Protein AF-A0A945GLL1-F1 (afdb_monomer)

Nearest PDB structures (foldseek):
  1xmx-assembly1_A  TM=2.282E-01  e=1.141E-02  Vibrio cholerae
  1yfi-assembly2_B  TM=2.530E-01  e=1.239E+00  Moraxella sp.
  1ci7-assembly1_B  TM=1.822E-01  e=6.637E+00  Pneumocystis carinii

Secondary structure (DSSP, 8-state):
-PPP----TT-TT-S-TT-------------TTSPPPHHHHHHHHHHHHHTTTS-TTS---HHHHHHHHHHHHHHS-TTTS-EETTEEHHHHHHHHHHHHHHHHH-GGG-EEEE-STTS-S-HHHHHHHHHHHHT-S-SB--TTS-GGG-SSTT--EEEEE--TT--S--EEEEEEEE-SSTHHHHTTT--HHHHHHHHBSS--SSPPEEEEEESSPPPTTTHHHHHHHHSEEE-HHHHHHTGGGS-HHHHHHHHHHHHHHHHHHHHHHHHHHT-

Solvent-accessible surface area (backbone atoms only — not comparable to full-atom values): 15735 Å² total; per-residue (Å²): 137,82,82,78,87,71,82,52,95,87,43,88,81,66,53,62,97,78,71,87,69,78,90,73,81,87,84,77,95,78,70,100,82,63,80,81,50,72,72,54,40,55,49,50,50,51,56,53,57,71,60,59,84,58,73,88,84,56,83,72,52,51,36,58,51,48,44,55,36,25,54,48,40,26,68,41,59,56,90,77,62,26,65,23,80,90,38,50,54,61,48,49,48,40,61,48,46,36,50,36,52,23,46,73,76,35,57,97,55,36,51,64,42,66,54,23,87,76,41,83,74,54,48,58,54,46,41,31,50,50,18,60,74,71,65,42,20,80,26,54,39,61,83,80,78,49,55,93,79,40,74,50,74,54,39,22,24,33,34,34,40,68,49,95,86,65,60,78,59,42,59,38,37,40,21,34,66,35,61,24,74,69,45,77,83,47,39,62,61,50,43,48,66,62,50,36,74,44,36,27,64,35,70,46,82,39,75,45,44,46,26,28,40,33,28,37,68,72,57,79,94,48,40,69,63,51,33,70,48,22,40,54,64,31,30,30,63,56,43,32,74,38,29,78,79,55,55,66,74,57,51,51,51,46,43,49,28,36,56,40,44,49,54,49,51,53,57,55,41,57,64,53,79,79,111

pLDDT: mean 81.81, std 20.86, range [28.98, 98.25]

Sequence (275 aa):
MVRSTAWDPSDPEDLPKNALFPDIPDIYAHKASKPLHETELNYLEKQLRAHEEIPADLCEDPKSIVYRYLLLSTRLNMGVNRSHGGIDGTETFERLSPHILTSYLGIDATESLVFGTAQRGTFGDKVNDLCRCIGEGGGYVDRNGRGASTNDGGLDTAAWKPFADRQPGKLILFAQCKTGTSWRTDATRLRPETFVDRWFIDPPLLRPIRAYCVAEAVPQNEWNLRVQDAGLLFDRCRIVSLSSSVPESLLEEIHLWTEAARKFVFSEAEKKDWL

Structure (mmCIF, N/CA/C/O backbone):
data_AF-A0A945GLL1-F1
#
_entry.id   AF-A0A945GLL1-F1
#
loop_
_atom_site.group_PDB
_atom_site.id
_atom_site.type_symbol
_atom_site.label_atom_id
_atom_site.label_alt_id
_atom_site.label_comp_id
_atom_site.label_asym_id
_atom_site.label_entity_id
_atom_site.label_seq_id
_atom_site.pdbx_PDB_ins_code
_atom_site.Cartn_x
_atom_site.Cartn_y
_atom_site.Cartn_z
_atom_site.occupancy
_atom_site.B_iso_or_equiv
_atom_site.auth_seq_id
_atom_site.auth_comp_id
_atom_site.auth_asym_id
_atom_site.auth_atom_id
_atom_site.pdbx_PDB_model_num
ATOM 1 N N . MET A 1 1 ? -25.916 -17.354 -26.909 1.00 35.22 1 MET A N 1
ATOM 2 C CA . MET A 1 1 ? -26.140 -15.970 -26.443 1.00 35.22 1 MET A CA 1
ATOM 3 C C . MET A 1 1 ? -26.036 -16.011 -24.924 1.00 35.22 1 MET A C 1
ATOM 5 O O . MET A 1 1 ? -26.986 -16.403 -24.263 1.00 35.22 1 MET A O 1
ATOM 9 N N . VAL A 1 2 ? -24.827 -15.816 -24.394 1.00 28.98 2 VAL A N 1
ATOM 10 C CA . VAL A 1 2 ? -24.534 -15.941 -22.957 1.00 28.98 2 VAL A CA 1
ATOM 11 C C . VAL A 1 2 ? -24.926 -14.619 -22.304 1.00 28.98 2 VAL A C 1
ATOM 13 O O . VAL A 1 2 ? -24.423 -13.575 -22.714 1.00 28.98 2 VAL A O 1
ATOM 16 N N . ARG A 1 3 ? -25.867 -14.643 -21.354 1.00 29.80 3 ARG A N 1
ATOM 17 C CA . ARG A 1 3 ? -26.186 -13.461 -20.546 1.00 29.80 3 ARG A CA 1
ATOM 18 C C . ARG A 1 3 ? -24.998 -13.194 -19.623 1.00 29.80 3 ARG A C 1
ATOM 20 O O . ARG A 1 3 ? -24.609 -14.066 -18.853 1.00 29.80 3 ARG A O 1
ATOM 27 N N . SER A 1 4 ? -24.412 -12.014 -19.778 1.00 35.03 4 SER A N 1
ATOM 28 C CA . SER A 1 4 ? -23.400 -11.454 -18.888 1.00 35.03 4 SER A CA 1
ATOM 29 C C . SER A 1 4 ? -23.962 -11.363 -17.467 1.00 35.03 4 SER A C 1
ATOM 31 O O . SER A 1 4 ? -25.054 -10.836 -17.287 1.00 35.03 4 SER A O 1
ATOM 33 N N . THR A 1 5 ? -23.226 -11.870 -16.479 1.00 42.19 5 THR A N 1
ATOM 34 C CA . THR A 1 5 ? -23.474 -11.675 -15.038 1.00 42.19 5 THR A CA 1
ATOM 35 C C . THR A 1 5 ? -22.728 -10.445 -14.505 1.00 42.19 5 THR A C 1
ATOM 37 O O . THR A 1 5 ? -22.340 -10.410 -13.340 1.00 42.19 5 THR A O 1
ATOM 40 N N . ALA A 1 6 ? -22.418 -9.477 -15.371 1.00 47.47 6 ALA A N 1
ATOM 41 C CA . ALA A 1 6 ? -21.780 -8.239 -14.950 1.00 47.47 6 ALA A CA 1
ATOM 42 C C . ALA A 1 6 ? -22.808 -7.349 -14.244 1.00 47.47 6 ALA A C 1
ATOM 44 O O . ALA A 1 6 ? -23.847 -7.047 -14.823 1.00 47.47 6 ALA A O 1
ATOM 45 N N . TRP A 1 7 ? -22.467 -6.958 -13.018 1.00 49.03 7 TRP A N 1
ATOM 46 C CA . TRP A 1 7 ? -23.156 -5.972 -12.188 1.00 49.03 7 TRP A CA 1
ATOM 47 C C . TRP A 1 7 ? -23.482 -4.697 -12.981 1.00 49.03 7 TRP A C 1
ATOM 49 O O . TRP A 1 7 ? -22.576 -4.115 -13.591 1.00 49.03 7 TRP A O 1
ATOM 59 N N . ASP A 1 8 ? -24.753 -4.285 -12.977 1.00 51.53 8 ASP A N 1
ATOM 60 C CA . ASP A 1 8 ? -25.224 -3.053 -13.618 1.00 51.53 8 ASP A CA 1
ATOM 61 C C . ASP A 1 8 ? -25.284 -1.903 -12.592 1.00 51.53 8 ASP A C 1
ATOM 63 O O . ASP A 1 8 ? -26.199 -1.844 -11.771 1.00 51.53 8 ASP A O 1
ATOM 67 N N . PRO A 1 9 ? -24.344 -0.938 -12.628 1.00 43.09 9 PRO A N 1
ATOM 68 C CA . PRO A 1 9 ? -24.321 0.183 -11.688 1.00 43.09 9 PRO A CA 1
ATOM 69 C C . PRO A 1 9 ? -25.496 1.165 -11.848 1.00 43.09 9 PRO A C 1
ATOM 71 O O . PRO A 1 9 ? -25.586 2.119 -11.074 1.00 43.09 9 PRO A O 1
ATOM 74 N N . SER A 1 10 ? -26.355 0.988 -12.857 1.00 45.47 10 SER A N 1
ATOM 75 C CA . SER A 1 10 ? -27.540 1.819 -13.087 1.00 45.47 10 SER A CA 1
ATOM 76 C C . SER A 1 10 ? -28.845 1.214 -12.555 1.00 45.47 10 SER A C 1
ATOM 78 O O . SER A 1 10 ? -29.851 1.925 -12.513 1.00 45.47 10 SER A O 1
ATOM 80 N N . ASP A 1 11 ? -28.822 -0.043 -12.092 1.00 50.53 11 ASP A N 1
ATOM 81 C CA . ASP A 1 11 ? -29.972 -0.730 -11.501 1.00 50.53 11 ASP A CA 1
ATOM 82 C C . ASP A 1 11 ? -29.854 -0.789 -9.959 1.00 50.53 11 ASP A C 1
ATOM 84 O O . ASP A 1 11 ? -29.044 -1.549 -9.420 1.00 50.53 11 ASP A O 1
ATOM 88 N N . PRO A 1 12 ? -30.645 0.000 -9.206 1.00 43.59 12 PRO A N 1
ATOM 89 C CA . PRO A 1 12 ? -30.611 -0.007 -7.744 1.00 43.59 12 PRO A CA 1
ATOM 90 C C . PRO A 1 12 ? -31.105 -1.324 -7.114 1.00 43.59 12 PRO A C 1
ATOM 92 O O . PRO A 1 12 ? -30.880 -1.527 -5.921 1.00 43.59 12 PRO A O 1
ATOM 95 N N . GLU A 1 13 ? -31.745 -2.228 -7.869 1.00 43.38 13 GLU A N 1
ATOM 96 C CA . GLU A 1 13 ? -32.131 -3.563 -7.383 1.00 43.38 13 GLU A CA 1
ATOM 97 C C . GLU A 1 13 ? -31.045 -4.637 -7.597 1.00 43.38 13 GLU A C 1
ATOM 99 O O . GLU A 1 13 ? -31.125 -5.704 -6.982 1.00 43.38 13 GLU A O 1
ATOM 104 N N . ASP A 1 14 ? -29.999 -4.347 -8.385 1.00 44.00 14 ASP A N 1
ATOM 105 C CA . ASP A 1 14 ? -28.835 -5.228 -8.616 1.00 44.00 14 ASP A CA 1
ATOM 106 C C . ASP A 1 14 ? -27.731 -5.048 -7.547 1.00 44.00 14 ASP A C 1
ATOM 108 O O . ASP A 1 14 ? -26.621 -5.585 -7.633 1.00 44.00 14 ASP A O 1
ATOM 112 N N . LEU A 1 15 ? -28.037 -4.304 -6.475 1.00 43.38 15 LEU A N 1
ATOM 113 C CA . LEU A 1 15 ? -27.247 -4.315 -5.249 1.00 43.38 15 LEU A CA 1
ATOM 114 C C . LEU A 1 15 ? -27.295 -5.728 -4.643 1.00 43.38 15 LEU A C 1
ATOM 116 O O . LEU A 1 15 ? -28.386 -6.257 -4.402 1.00 43.38 15 LEU A O 1
ATOM 120 N N . PRO A 1 16 ? -26.143 -6.357 -4.331 1.00 38.91 16 PRO A N 1
ATOM 121 C CA . PRO A 1 16 ? -26.160 -7.607 -3.592 1.00 38.91 16 PRO A CA 1
ATOM 122 C C . PRO A 1 16 ? -26.969 -7.379 -2.317 1.00 38.91 16 PRO A C 1
ATOM 124 O O . PRO A 1 16 ? -26.668 -6.465 -1.557 1.00 38.91 16 PRO A O 1
ATOM 127 N N . LYS A 1 17 ? -27.983 -8.212 -2.061 1.00 37.41 17 LYS A N 1
ATOM 128 C CA . LYS A 1 17 ? -28.895 -8.091 -0.901 1.00 37.41 17 LYS A CA 1
ATOM 129 C C . LYS A 1 17 ? -28.188 -8.155 0.470 1.00 37.41 17 LYS A C 1
ATOM 131 O O . LYS A 1 17 ? -28.833 -7.987 1.498 1.00 37.41 17 LYS A O 1
ATOM 136 N N . ASN A 1 18 ? -26.864 -8.338 0.468 1.00 36.22 18 ASN A N 1
ATOM 137 C CA . ASN A 1 18 ? -25.960 -8.298 1.617 1.00 36.22 18 ASN A CA 1
ATOM 138 C C . ASN A 1 18 ? -25.149 -6.983 1.714 1.00 36.22 18 ASN A C 1
ATOM 140 O O . ASN A 1 18 ? -24.287 -6.863 2.581 1.00 36.22 18 ASN A O 1
ATOM 144 N N . ALA A 1 19 ? -25.381 -6.001 0.837 1.00 32.34 19 ALA A N 1
ATOM 145 C CA . ALA A 1 19 ? -24.787 -4.669 0.904 1.00 32.34 19 ALA A CA 1
ATOM 146 C C . ALA A 1 19 ? -25.486 -3.851 2.003 1.00 32.34 19 ALA A C 1
ATOM 148 O O . ALA A 1 19 ? -26.312 -2.978 1.752 1.00 32.34 19 ALA A O 1
ATOM 149 N N . LEU A 1 20 ? -25.165 -4.179 3.253 1.00 35.78 20 LEU A N 1
ATOM 150 C CA . LEU A 1 20 ? -25.501 -3.400 4.441 1.00 35.78 20 LEU A CA 1
ATOM 151 C C . LEU A 1 20 ? -24.710 -2.086 4.441 1.00 35.78 20 LEU A C 1
ATOM 153 O O . LEU A 1 20 ? -23.719 -1.974 5.152 1.00 35.78 20 LEU A O 1
ATOM 157 N N . PHE A 1 21 ? -25.129 -1.081 3.673 1.00 38.31 21 PHE A N 1
ATOM 158 C CA . PHE A 1 21 ? -24.600 0.277 3.840 1.00 38.31 21 PHE A CA 1
ATOM 159 C C . PHE A 1 21 ? -25.710 1.320 3.669 1.00 38.31 21 PHE A C 1
ATOM 161 O O . PHE A 1 21 ? -25.861 1.877 2.584 1.00 38.31 21 PHE A O 1
ATOM 168 N N . PRO A 1 22 ? -26.509 1.602 4.717 1.00 33.28 22 PRO A N 1
ATOM 169 C CA . PRO A 1 22 ? -27.274 2.839 4.747 1.00 33.28 22 PRO A CA 1
ATOM 170 C C . PRO A 1 22 ? -26.307 4.020 4.895 1.00 33.28 22 PRO A C 1
ATOM 172 O O . PRO A 1 22 ? -25.297 3.908 5.588 1.00 33.28 22 PRO A O 1
ATOM 175 N N . ASP A 1 23 ? -26.634 5.134 4.243 1.00 36.25 23 ASP A N 1
ATOM 176 C CA . ASP A 1 23 ? -25.927 6.415 4.272 1.00 36.25 23 ASP A CA 1
ATOM 177 C C . ASP A 1 23 ? -25.346 6.749 5.658 1.00 36.25 23 ASP A C 1
ATOM 179 O O . ASP A 1 23 ? -26.069 7.122 6.584 1.00 36.25 23 ASP A O 1
ATOM 183 N N . ILE A 1 24 ? -24.024 6.615 5.811 1.00 35.12 24 ILE A N 1
ATOM 184 C CA . ILE A 1 24 ? -23.304 7.023 7.021 1.00 35.12 24 ILE A CA 1
ATOM 185 C C . ILE A 1 24 ? -22.796 8.452 6.796 1.00 35.12 24 ILE A C 1
ATOM 187 O O . ILE A 1 24 ? -21.920 8.646 5.949 1.00 35.12 24 ILE A O 1
ATOM 191 N N . PRO A 1 25 ? -23.291 9.460 7.541 1.00 31.34 25 PRO A N 1
ATOM 192 C CA . PRO A 1 25 ? -22.742 10.806 7.486 1.00 31.34 25 PRO A CA 1
ATOM 193 C C . PRO A 1 25 ? -21.265 10.781 7.878 1.00 31.34 25 PRO A C 1
ATOM 195 O O . PRO A 1 25 ? -20.891 10.206 8.903 1.00 31.34 25 PRO A O 1
ATOM 198 N N . ASP A 1 26 ? -20.431 11.411 7.056 1.00 34.78 26 ASP A N 1
ATOM 199 C CA . ASP A 1 26 ? -18.989 11.492 7.255 1.00 34.78 26 ASP A CA 1
ATOM 200 C C . ASP A 1 26 ? -18.682 12.402 8.456 1.00 34.78 26 ASP A C 1
ATOM 202 O O . ASP A 1 26 ? -18.576 13.627 8.347 1.00 34.78 26 ASP A O 1
ATOM 206 N N . ILE A 1 27 ? -18.630 11.814 9.654 1.00 35.41 27 ILE A N 1
ATOM 207 C CA . ILE A 1 27 ? -18.272 12.539 10.870 1.00 35.41 27 ILE A CA 1
ATOM 208 C C . ILE A 1 27 ? -16.738 12.543 10.995 1.00 35.41 27 ILE A C 1
ATOM 210 O O . ILE A 1 27 ? -16.132 11.569 11.446 1.00 35.41 27 ILE A O 1
ATOM 214 N N . TYR A 1 28 ? -16.156 13.674 10.585 1.00 43.34 28 TYR A N 1
ATOM 215 C CA . TYR A 1 28 ? -14.861 14.255 10.979 1.00 43.34 28 TYR A CA 1
ATOM 216 C C . TYR A 1 28 ? -13.629 14.111 10.068 1.00 43.34 28 TYR A C 1
ATOM 218 O O . TYR A 1 28 ? -12.871 13.145 10.092 1.00 43.34 28 TYR A O 1
ATOM 226 N N . ALA A 1 29 ? -13.319 15.257 9.452 1.00 33.53 29 ALA A N 1
ATOM 227 C CA . ALA A 1 29 ? -12.017 15.675 8.951 1.00 33.53 29 ALA A CA 1
ATOM 228 C C . ALA A 1 29 ? -11.408 16.789 9.836 1.00 33.53 29 ALA A C 1
ATOM 230 O O . ALA A 1 29 ? -11.099 17.864 9.329 1.00 33.53 29 ALA A O 1
ATOM 231 N N . HIS A 1 30 ? -11.233 16.600 11.155 1.00 31.47 30 HIS A N 1
ATOM 232 C CA . HIS A 1 30 ? -10.511 17.602 11.958 1.00 31.47 30 HIS A CA 1
ATOM 233 C C . HIS A 1 30 ? -9.696 17.065 13.150 1.00 31.47 30 HIS A C 1
ATOM 235 O O . HIS A 1 30 ? -10.232 16.630 14.159 1.00 31.47 30 HIS A O 1
ATOM 241 N N . LYS A 1 31 ? -8.379 17.317 13.047 1.00 33.97 31 LYS A N 1
ATOM 242 C CA . LYS A 1 31 ? -7.339 17.415 14.095 1.00 33.97 31 LYS A CA 1
ATOM 243 C C . LYS A 1 31 ? -6.819 16.097 14.687 1.00 33.97 31 LYS A C 1
ATOM 245 O O . LYS A 1 31 ? -7.197 15.672 15.770 1.00 33.97 31 LYS A O 1
ATOM 250 N N . ALA A 1 32 ? -5.786 15.584 14.015 1.00 34.34 32 ALA A N 1
ATOM 251 C CA . ALA A 1 32 ? -4.910 14.460 14.365 1.00 34.34 32 ALA A CA 1
ATOM 252 C C . ALA A 1 32 ? -4.100 14.591 15.686 1.00 34.34 32 ALA A C 1
ATOM 254 O O . ALA A 1 32 ? -3.024 14.012 15.810 1.00 34.34 32 ALA A O 1
ATOM 255 N N . SER A 1 33 ? -4.569 15.340 16.686 1.00 33.81 33 SER A N 1
ATOM 256 C CA . SER A 1 33 ? -3.824 15.573 17.936 1.00 33.81 33 SER A CA 1
ATOM 257 C C . SER A 1 33 ? -4.651 15.515 19.220 1.00 33.81 33 SER A C 1
ATOM 259 O O . SER A 1 33 ? -4.098 15.751 20.292 1.00 33.81 33 SER A O 1
ATOM 261 N N . LYS A 1 34 ? -5.951 15.200 19.158 1.00 39.59 34 LYS A N 1
ATOM 262 C CA . LYS A 1 34 ? -6.784 15.054 20.361 1.00 39.59 34 LYS A CA 1
ATOM 263 C C . LYS A 1 34 ? -7.166 13.587 20.605 1.00 39.59 34 LYS A C 1
ATOM 265 O O . LYS A 1 34 ? -7.319 12.849 19.633 1.00 39.59 34 LYS A O 1
ATOM 270 N N . PRO A 1 35 ? -7.293 13.154 21.876 1.00 47.78 35 PRO A N 1
ATOM 271 C CA . PRO A 1 35 ? -7.920 11.874 22.198 1.00 47.78 35 PRO A CA 1
ATOM 272 C C . PRO A 1 35 ? -9.334 11.831 21.601 1.00 47.78 35 PRO A C 1
ATOM 274 O O . PRO A 1 35 ? -9.986 12.875 21.535 1.00 47.78 35 PRO A O 1
ATOM 277 N N . LEU A 1 36 ? -9.779 10.641 21.177 1.00 53.09 36 LEU A N 1
ATOM 278 C CA . LEU A 1 36 ? -11.116 10.413 20.609 1.00 53.09 36 LEU A CA 1
ATOM 279 C C . LEU A 1 36 ? -12.178 11.092 21.476 1.00 53.09 36 LEU A C 1
ATOM 281 O O . LEU A 1 36 ? -12.195 10.884 22.690 1.00 53.09 36 LEU A O 1
ATOM 285 N N . HIS A 1 37 ? -13.027 11.928 20.889 1.00 57.69 37 HIS A N 1
ATOM 286 C CA . HIS A 1 37 ? -14.114 12.584 21.608 1.00 57.69 37 HIS A CA 1
ATOM 287 C C . HIS A 1 37 ? -15.122 11.527 22.094 1.00 57.69 37 HIS A C 1
ATOM 289 O O . HIS A 1 37 ? -15.263 10.472 21.483 1.00 57.69 37 HIS A O 1
ATOM 295 N N . GLU A 1 38 ? -15.820 11.781 23.199 1.00 51.72 38 GLU A N 1
ATOM 296 C CA . GLU A 1 38 ? -16.793 10.847 23.804 1.00 51.72 38 GLU A CA 1
ATOM 297 C C . GLU A 1 38 ? -17.839 10.348 22.788 1.00 51.72 38 GLU A C 1
ATOM 299 O O . GLU A 1 38 ? -18.103 9.156 22.660 1.00 51.72 38 GLU A O 1
ATOM 304 N N . THR A 1 39 ? -18.324 11.253 21.938 1.00 61.84 39 THR A N 1
ATOM 305 C CA . THR A 1 39 ? -19.232 10.944 20.825 1.00 61.84 39 THR A CA 1
ATOM 306 C C . THR A 1 39 ? -18.636 9.995 19.780 1.00 61.84 39 THR A C 1
ATOM 308 O O . THR A 1 39 ? -19.374 9.229 19.164 1.00 61.84 39 THR A O 1
ATOM 311 N N . GLU A 1 40 ? -17.320 10.033 19.559 1.00 59.59 40 GLU A N 1
ATOM 312 C CA . GLU A 1 40 ? -16.631 9.162 18.599 1.00 59.59 40 GLU A CA 1
ATOM 313 C C . GLU A 1 40 ? -16.438 7.755 19.165 1.00 59.59 40 GLU A C 1
ATOM 315 O O . GLU A 1 40 ? -16.650 6.781 18.445 1.00 59.59 40 GLU A O 1
ATOM 320 N N . LEU A 1 41 ? -16.095 7.642 20.452 1.00 62.50 41 LEU A N 1
ATOM 321 C CA . LEU A 1 41 ? -16.001 6.352 21.140 1.00 62.50 41 LEU A CA 1
ATOM 322 C C . LEU A 1 41 ? -17.363 5.657 21.163 1.00 62.50 41 LEU A C 1
ATOM 324 O O . LEU A 1 41 ? -17.468 4.533 20.680 1.00 62.50 41 LEU A O 1
ATOM 328 N N . ASN A 1 42 ? -18.421 6.361 21.569 1.00 63.53 42 ASN A N 1
ATOM 329 C CA . ASN A 1 42 ? -19.775 5.802 21.630 1.00 63.53 42 ASN A CA 1
ATOM 330 C C . ASN A 1 42 ? -20.292 5.373 20.245 1.00 63.53 42 ASN A C 1
ATOM 332 O O . ASN A 1 42 ? -20.995 4.369 20.109 1.00 63.53 42 ASN A O 1
ATOM 336 N N . TYR A 1 43 ? -19.915 6.096 19.183 1.00 64.62 43 TYR A N 1
ATOM 337 C CA . TYR A 1 43 ? -20.219 5.695 17.809 1.00 64.62 43 TYR A CA 1
ATOM 338 C C . TYR A 1 43 ? -19.470 4.420 17.398 1.00 64.62 43 TYR A C 1
ATOM 340 O O . TYR A 1 43 ? -20.074 3.517 16.816 1.00 64.62 43 TYR A O 1
ATOM 348 N N . LEU A 1 44 ? -18.172 4.328 17.704 1.00 63.47 44 LEU A N 1
ATOM 349 C CA . LEU A 1 44 ? -17.363 3.143 17.411 1.00 63.47 44 LEU A CA 1
ATOM 350 C C . LEU A 1 44 ? -17.866 1.920 18.163 1.00 63.47 44 LEU A C 1
ATOM 352 O O . LEU A 1 44 ? -18.022 0.867 17.554 1.00 63.47 44 LEU A O 1
ATOM 356 N N . GLU A 1 45 ? -18.176 2.066 19.448 1.00 66.50 45 GLU A N 1
ATOM 357 C CA . GLU A 1 45 ? -18.774 0.997 20.238 1.00 66.50 45 GLU A CA 1
ATOM 358 C C . GLU A 1 45 ? -20.084 0.514 19.630 1.00 66.50 45 GLU A C 1
ATOM 360 O O . GLU A 1 45 ? -20.276 -0.688 19.466 1.00 66.50 45 GLU A O 1
ATOM 365 N N . LYS A 1 46 ? -20.972 1.436 19.237 1.00 70.69 46 LYS A N 1
ATOM 366 C CA . LYS A 1 46 ? -22.241 1.080 18.597 1.00 70.69 46 LYS A CA 1
ATOM 367 C C . LYS A 1 46 ? -22.024 0.303 17.296 1.00 70.69 46 LYS A C 1
ATOM 369 O O . LYS A 1 46 ? -22.722 -0.678 17.060 1.00 70.69 46 LYS A O 1
ATOM 374 N N . GLN A 1 47 ? -21.067 0.723 16.468 1.00 64.12 47 GLN A N 1
ATOM 375 C CA . GLN A 1 47 ? -20.714 0.025 15.227 1.00 64.12 47 GLN A CA 1
ATOM 376 C C . GLN A 1 47 ? -20.137 -1.368 15.511 1.00 64.12 47 GLN A C 1
ATOM 378 O O . GLN A 1 47 ? -20.541 -2.338 14.882 1.00 64.12 47 GLN A O 1
ATOM 383 N N . LEU A 1 48 ? -19.239 -1.492 16.492 1.00 66.19 48 LEU A N 1
ATOM 384 C CA . LEU A 1 48 ? -18.639 -2.772 16.875 1.00 66.19 48 LEU A CA 1
ATOM 385 C C . LEU A 1 48 ? -19.677 -3.746 17.451 1.00 66.19 48 LEU A C 1
ATOM 387 O O . LEU A 1 48 ? -19.683 -4.910 17.063 1.00 66.19 48 LEU A O 1
ATOM 391 N N . ARG A 1 49 ? -20.588 -3.267 18.310 1.00 65.94 49 ARG A N 1
ATOM 392 C CA . ARG A 1 49 ? -21.680 -4.070 18.888 1.00 65.94 49 ARG A CA 1
ATOM 393 C C . ARG A 1 49 ? -22.710 -4.509 17.844 1.00 65.94 49 ARG A C 1
ATOM 395 O O . ARG A 1 49 ? -23.217 -5.618 17.920 1.00 65.94 49 ARG A O 1
ATOM 402 N N . ALA A 1 50 ? -22.987 -3.691 16.827 1.00 61.28 50 ALA A N 1
ATOM 403 C CA . ALA A 1 50 ? -23.848 -4.102 15.710 1.00 61.28 50 ALA A CA 1
ATOM 404 C C . ALA A 1 50 ? -23.261 -5.279 14.901 1.00 61.28 50 ALA A C 1
ATOM 406 O O . ALA A 1 50 ? -23.995 -5.984 14.215 1.00 61.28 50 ALA A O 1
ATOM 407 N N . HIS A 1 51 ? -21.949 -5.509 14.995 1.00 56.88 51 HIS A N 1
ATOM 408 C CA . HIS A 1 51 ? -21.257 -6.632 14.365 1.00 56.88 51 HIS A CA 1
ATOM 409 C C . HIS A 1 51 ? -20.990 -7.813 15.328 1.00 56.88 51 HIS A C 1
ATOM 411 O O . HIS A 1 51 ? -20.390 -8.798 14.903 1.00 56.88 51 HIS A O 1
ATOM 417 N N . GLU A 1 52 ? -21.438 -7.742 16.592 1.00 53.53 52 GLU A N 1
ATOM 418 C CA . GLU A 1 52 ? -21.325 -8.813 17.607 1.00 53.53 52 GLU A CA 1
ATOM 419 C C . GLU A 1 52 ? -22.400 -9.908 17.460 1.00 53.53 52 GLU A C 1
ATOM 421 O O . GLU A 1 52 ? -22.236 -10.997 18.001 1.00 53.53 52 GLU A O 1
ATOM 426 N N . GLU A 1 53 ? -23.474 -9.673 16.696 1.00 49.78 53 GLU A N 1
ATOM 427 C CA . GLU A 1 53 ? -24.535 -10.673 16.457 1.00 49.78 53 GLU A CA 1
ATOM 428 C C . GLU A 1 53 ? -24.114 -11.810 15.497 1.00 49.78 53 GLU A C 1
ATOM 430 O O . GLU A 1 53 ? -24.915 -12.689 15.176 1.00 49.78 53 GLU A O 1
ATOM 435 N N . ILE A 1 54 ? -22.856 -11.823 15.040 1.00 46.97 54 ILE A N 1
ATOM 436 C CA . ILE A 1 54 ? -22.305 -12.883 14.189 1.00 46.97 54 ILE A CA 1
ATOM 437 C C . ILE A 1 54 ? -21.763 -14.012 15.092 1.00 46.97 54 ILE A C 1
ATOM 439 O O . ILE A 1 54 ? -20.886 -13.748 15.915 1.00 46.97 54 ILE A O 1
ATOM 443 N N . PRO A 1 55 ? -22.248 -15.265 14.967 1.00 41.31 55 PRO A N 1
ATOM 444 C CA . PRO A 1 55 ? -21.837 -16.379 15.825 1.00 41.31 55 PRO A CA 1
ATOM 445 C C . PRO A 1 55 ? -20.320 -16.621 15.830 1.00 41.31 55 PRO A C 1
ATOM 447 O O . PRO A 1 55 ? -19.685 -16.665 14.779 1.00 41.31 55 PRO A O 1
ATOM 450 N N . ALA A 1 56 ? -19.764 -16.853 17.021 1.00 44.09 56 ALA A N 1
ATOM 451 C CA . ALA A 1 56 ? -18.328 -17.006 17.275 1.00 44.09 56 ALA A CA 1
ATOM 452 C C . ALA A 1 56 ? -17.700 -18.343 16.808 1.00 44.09 56 ALA A C 1
ATOM 454 O O . ALA A 1 56 ? -16.510 -18.546 17.035 1.00 44.09 56 ALA A O 1
ATOM 455 N N . ASP A 1 57 ? -18.467 -19.268 16.210 1.00 41.16 57 ASP A N 1
ATOM 456 C CA . ASP A 1 57 ? -17.993 -20.622 15.846 1.00 41.16 57 ASP A CA 1
ATOM 457 C C . ASP A 1 57 ? -17.628 -20.816 14.362 1.00 41.16 57 ASP A C 1
ATOM 459 O O . ASP A 1 57 ? -17.144 -21.881 13.971 1.00 41.16 57 ASP A O 1
ATOM 463 N N . LEU A 1 58 ? -17.787 -19.781 13.539 1.00 44.94 58 LEU A N 1
ATOM 464 C CA . LEU A 1 58 ? -17.278 -19.764 12.174 1.00 44.94 58 LEU A CA 1
ATOM 465 C C . LEU A 1 58 ? -15.841 -19.245 12.208 1.00 44.94 58 LEU A C 1
ATOM 467 O O . LEU A 1 58 ? -15.592 -18.175 12.759 1.00 44.94 58 LEU A O 1
ATOM 471 N N . CYS A 1 59 ? -14.904 -19.980 11.598 1.00 53.22 59 CYS A N 1
ATOM 472 C CA . CYS A 1 59 ? -13.608 -19.426 11.199 1.00 53.22 59 CYS A CA 1
ATOM 473 C C . CYS A 1 59 ? -13.892 -18.080 10.519 1.00 53.22 59 CYS A C 1
ATOM 475 O O . CYS A 1 59 ? -14.580 -18.054 9.495 1.00 53.22 59 CYS A O 1
ATOM 477 N N . GLU A 1 60 ? -13.528 -16.974 11.176 1.00 69.06 60 GLU A N 1
ATOM 478 C CA . GLU A 1 60 ? -14.040 -15.663 10.790 1.00 69.06 60 GLU A CA 1
ATOM 479 C C . GLU A 1 60 ? -13.678 -15.382 9.328 1.00 69.06 60 GLU A C 1
ATOM 481 O O . GLU A 1 60 ? -12.516 -15.487 8.937 1.00 69.06 60 GLU A O 1
ATOM 486 N N . ASP A 1 61 ? -14.677 -15.025 8.516 1.00 86.44 61 ASP A N 1
ATOM 487 C CA . ASP A 1 61 ? -14.476 -14.683 7.106 1.00 86.44 61 ASP A CA 1
ATOM 488 C C . ASP A 1 61 ? -13.355 -13.628 6.976 1.00 86.44 61 ASP A C 1
ATOM 490 O O . ASP A 1 61 ? -13.454 -12.571 7.621 1.00 86.44 61 ASP A O 1
ATOM 494 N N . PRO A 1 62 ? -12.313 -13.852 6.142 1.00 90.75 62 PRO A N 1
ATOM 495 C CA . PRO A 1 62 ? -11.214 -12.907 5.945 1.00 90.75 62 PRO A CA 1
ATOM 496 C C . PRO A 1 62 ? -11.672 -11.468 5.697 1.00 90.75 62 PRO A C 1
ATOM 498 O O . PRO A 1 62 ? -11.032 -10.512 6.138 1.00 90.75 62 PRO A O 1
ATOM 501 N N . LYS A 1 63 ? -12.807 -11.291 5.011 1.00 93.50 63 LYS A N 1
ATOM 502 C CA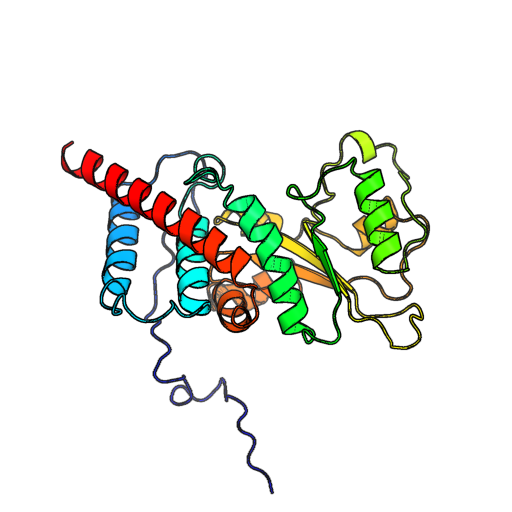 . LYS A 1 63 ? -13.388 -9.969 4.751 1.00 93.50 63 LYS A CA 1
ATOM 503 C C . LYS A 1 63 ? -13.848 -9.279 6.030 1.00 93.50 63 LYS A C 1
ATOM 505 O O . LYS A 1 63 ? -13.612 -8.084 6.183 1.00 93.50 63 LYS A O 1
ATOM 510 N N . SER A 1 64 ? -14.462 -10.014 6.954 1.00 92.12 64 SER A N 1
ATOM 511 C CA . SER A 1 64 ? -14.913 -9.493 8.249 1.00 92.12 64 SER A CA 1
ATOM 512 C C . SER A 1 64 ? -13.734 -9.076 9.133 1.00 92.12 64 SER A C 1
ATOM 514 O O . SER A 1 64 ? -13.729 -7.971 9.684 1.00 92.12 64 SER A O 1
ATOM 516 N N . ILE A 1 65 ? -12.697 -9.922 9.209 1.00 93.88 65 ILE A N 1
ATOM 517 C CA . ILE A 1 65 ? -11.455 -9.624 9.941 1.00 93.88 65 ILE A CA 1
ATOM 518 C C . ILE A 1 65 ? -10.840 -8.322 9.414 1.00 93.88 65 ILE A C 1
ATOM 520 O O . ILE A 1 65 ? -10.621 -7.372 10.170 1.00 93.88 65 ILE A O 1
ATOM 524 N N . VAL A 1 66 ? -10.626 -8.251 8.097 1.00 96.75 66 VAL A N 1
ATOM 525 C CA . VAL A 1 66 ? -10.015 -7.087 7.449 1.00 96.75 66 VAL A CA 1
ATOM 526 C C . VAL A 1 66 ? -10.897 -5.846 7.582 1.00 96.75 66 VAL A C 1
ATOM 528 O O . VAL A 1 66 ? -10.387 -4.771 7.881 1.00 96.75 66 VAL A O 1
ATOM 531 N N . TYR A 1 67 ? -12.218 -5.961 7.437 1.00 95.88 67 TYR A N 1
ATOM 532 C CA . TYR A 1 67 ? -13.128 -4.823 7.581 1.00 95.88 67 TYR A CA 1
ATOM 533 C C . TYR A 1 67 ? -13.020 -4.161 8.961 1.00 95.88 67 TYR A C 1
ATOM 535 O O . TYR A 1 67 ? -12.855 -2.940 9.044 1.00 95.88 67 TYR A O 1
ATOM 543 N N . ARG A 1 68 ? -13.069 -4.950 10.043 1.00 94.25 68 ARG A N 1
ATOM 544 C CA . ARG A 1 68 ? -12.984 -4.435 11.422 1.00 94.25 68 ARG A CA 1
ATOM 545 C C . ARG A 1 68 ? -11.648 -3.759 11.695 1.00 94.25 68 ARG A C 1
ATOM 547 O O . ARG A 1 68 ? -11.611 -2.662 12.255 1.00 94.25 68 ARG A O 1
ATOM 554 N N . TYR A 1 69 ? -10.570 -4.372 11.225 1.00 97.38 69 TYR A N 1
ATOM 555 C CA . TYR A 1 69 ? -9.239 -3.790 11.276 1.00 97.38 69 TYR A CA 1
ATOM 556 C C . TYR A 1 69 ? -9.159 -2.429 10.567 1.00 97.38 69 TYR A C 1
ATOM 558 O O . TYR A 1 69 ? -8.665 -1.453 11.138 1.00 97.38 69 TYR A O 1
ATOM 566 N N . LEU A 1 70 ? -9.675 -2.323 9.339 1.00 96.81 70 LEU A N 1
ATOM 567 C CA . LEU A 1 70 ? -9.651 -1.072 8.574 1.00 96.81 70 LEU A CA 1
ATOM 568 C C . LEU A 1 70 ? -10.536 0.006 9.207 1.00 96.81 70 LEU A C 1
ATOM 570 O O . LEU A 1 70 ? -10.181 1.186 9.208 1.00 96.81 70 LEU A O 1
ATOM 574 N N . LEU A 1 71 ? -11.673 -0.382 9.788 1.00 93.62 71 LEU A N 1
ATOM 575 C CA . LEU A 1 71 ? -12.544 0.534 10.518 1.00 93.62 71 LEU A CA 1
ATOM 576 C C . LEU A 1 71 ? -11.821 1.137 11.730 1.00 93.62 71 LEU A C 1
ATOM 578 O O . LEU A 1 71 ? -11.778 2.362 11.866 1.00 93.62 71 LEU A O 1
ATOM 582 N N . LEU A 1 72 ? -11.212 0.297 12.572 1.00 93.25 72 LEU A N 1
ATOM 583 C CA . LEU A 1 72 ? -10.454 0.753 13.739 1.00 93.25 72 LEU A C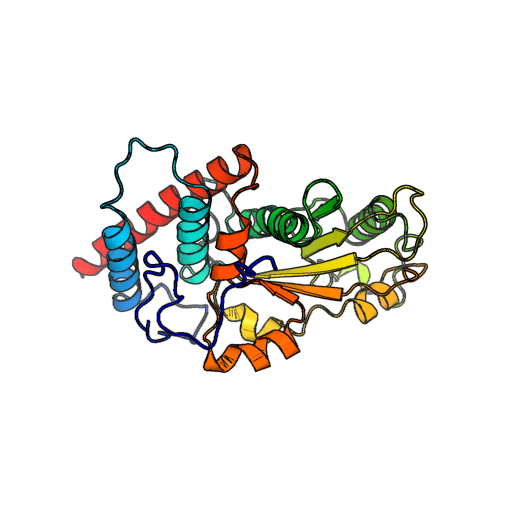A 1
ATOM 584 C C . LEU A 1 72 ? -9.226 1.569 13.335 1.00 93.25 72 LEU A C 1
ATOM 586 O O . LEU A 1 72 ? -9.015 2.648 13.881 1.00 93.25 72 LEU A O 1
ATOM 590 N N . SER A 1 73 ? -8.458 1.125 12.340 1.00 94.88 73 SER A N 1
ATOM 591 C CA . SER A 1 73 ? -7.273 1.854 11.866 1.00 94.88 73 SER A CA 1
ATOM 592 C C . SER A 1 73 ? -7.605 3.155 11.124 1.00 94.88 73 SER A C 1
ATOM 594 O O . SER A 1 73 ? -6.749 4.030 11.010 1.00 94.88 73 SER A O 1
ATOM 596 N N . THR A 1 74 ? -8.845 3.346 10.658 1.00 93.12 74 THR A N 1
ATOM 597 C CA . THR A 1 74 ? -9.330 4.660 10.194 1.00 93.12 74 THR A CA 1
ATOM 598 C C . THR A 1 74 ? -9.594 5.604 11.369 1.00 93.12 74 THR A C 1
ATOM 600 O O . THR A 1 74 ? -9.382 6.810 11.261 1.00 93.12 74 THR A O 1
ATOM 603 N N . ARG A 1 75 ? -10.129 5.072 12.470 1.00 88.88 75 ARG A N 1
ATOM 604 C CA . ARG A 1 75 ? -10.771 5.868 13.522 1.00 88.88 75 ARG A CA 1
ATOM 605 C C . ARG A 1 75 ? -9.848 6.148 14.698 1.00 88.88 75 ARG A C 1
ATOM 607 O O . ARG A 1 75 ? -9.900 7.233 15.261 1.00 88.88 75 ARG A O 1
ATOM 614 N N . LEU A 1 76 ? -8.967 5.217 15.041 1.00 89.25 76 LEU A N 1
ATOM 615 C CA . LEU A 1 76 ? -7.907 5.450 16.011 1.00 89.25 76 LEU A CA 1
ATOM 616 C C . LEU A 1 76 ? -6.916 6.493 15.483 1.00 89.25 76 LEU A C 1
ATOM 618 O O . LEU A 1 76 ? -6.604 6.554 14.293 1.00 89.25 76 LEU A O 1
ATOM 622 N N . ASN A 1 77 ? -6.356 7.295 16.390 1.00 87.56 77 ASN A N 1
ATOM 623 C CA . ASN A 1 77 ? -5.209 8.131 16.057 1.00 87.56 77 ASN A CA 1
ATOM 624 C C . ASN A 1 77 ? -3.973 7.241 15.871 1.00 87.56 77 ASN A C 1
ATOM 626 O O . ASN A 1 77 ? -3.248 6.989 16.827 1.00 87.56 77 ASN A O 1
ATOM 630 N N . MET A 1 78 ? -3.715 6.796 14.644 1.00 90.06 78 MET A N 1
ATOM 631 C CA . MET A 1 78 ? -2.601 5.898 14.313 1.00 90.06 78 MET A CA 1
ATOM 632 C C . MET A 1 78 ? -1.208 6.538 14.467 1.00 90.06 78 MET A C 1
ATOM 634 O O . MET A 1 78 ? -0.200 5.856 14.335 1.00 90.06 78 MET A O 1
ATOM 638 N N . GLY A 1 79 ? -1.110 7.831 14.788 1.00 87.00 79 GLY A N 1
ATOM 639 C CA . GLY A 1 79 ? 0.153 8.424 15.241 1.00 87.00 79 GLY A CA 1
ATOM 640 C C . GLY A 1 79 ? 0.508 8.052 16.685 1.00 87.00 79 GLY A C 1
ATOM 641 O O . GLY A 1 79 ? 1.676 8.091 17.058 1.00 87.00 79 GLY A O 1
ATOM 642 N N . VAL A 1 80 ? -0.494 7.691 17.493 1.00 87.31 80 VAL A N 1
ATOM 643 C CA . VAL A 1 80 ? -0.362 7.410 18.934 1.00 87.31 80 VAL A CA 1
ATOM 644 C C . VAL A 1 80 ? -0.766 5.969 19.258 1.00 87.31 80 VAL A C 1
ATOM 646 O O . VAL A 1 80 ? -0.041 5.256 19.938 1.00 87.31 80 VAL A O 1
ATOM 649 N N . ASN A 1 81 ? -1.895 5.521 18.713 1.00 90.50 81 ASN A N 1
ATOM 650 C CA . ASN A 1 81 ? -2.557 4.246 18.993 1.00 90.50 81 ASN A CA 1
ATOM 651 C C . ASN A 1 81 ? -2.360 3.237 17.853 1.00 90.50 81 ASN A C 1
ATOM 653 O O . ASN A 1 81 ? -3.262 2.481 17.509 1.00 90.50 81 ASN A O 1
ATOM 657 N N . ARG A 1 82 ? -1.196 3.253 17.197 1.00 94.12 82 ARG A N 1
ATOM 658 C CA . ARG A 1 82 ? -0.890 2.247 16.168 1.00 94.12 82 ARG A CA 1
ATOM 659 C C . ARG A 1 82 ? -0.551 0.885 16.749 1.00 94.12 82 ARG A C 1
ATOM 661 O O . ARG A 1 82 ? -0.764 -0.113 16.073 1.00 94.12 82 ARG A O 1
ATOM 668 N N . SER A 1 83 ? -0.023 0.823 17.969 1.00 96.62 83 SER A N 1
ATOM 669 C CA . SER A 1 83 ? 0.479 -0.423 18.546 1.00 96.62 83 SER A CA 1
ATOM 670 C C . SER A 1 83 ? -0.509 -1.011 19.549 1.00 96.62 83 SER A C 1
ATOM 672 O O . SER A 1 83 ? -0.751 -0.420 20.599 1.00 96.62 83 SER A O 1
ATOM 674 N N . HIS A 1 84 ? -1.036 -2.198 19.254 1.00 95.94 84 HIS A N 1
ATOM 675 C CA . HIS A 1 84 ? -1.939 -2.944 20.131 1.00 95.94 84 HIS A CA 1
ATOM 676 C C . HIS A 1 84 ? -1.541 -4.420 20.139 1.00 95.94 84 HIS A C 1
ATOM 678 O O . HIS A 1 84 ? -1.188 -4.978 19.106 1.00 95.94 84 HIS A O 1
ATOM 684 N N . GLY A 1 85 ? -1.524 -5.048 21.319 1.00 92.38 85 GLY A N 1
ATOM 685 C CA . GLY A 1 85 ? -1.102 -6.451 21.447 1.00 92.38 85 GLY A CA 1
ATOM 686 C C . GLY A 1 85 ? 0.357 -6.710 21.039 1.00 92.38 85 GLY A C 1
ATOM 687 O O . GLY A 1 85 ? 0.693 -7.827 20.671 1.00 92.38 85 GLY A O 1
ATOM 688 N N . GLY A 1 86 ? 1.218 -5.684 21.067 1.00 94.56 86 GLY A N 1
ATOM 689 C CA . GLY A 1 86 ? 2.603 -5.772 20.582 1.00 94.56 86 GLY A CA 1
ATOM 690 C C . GLY A 1 86 ? 2.750 -5.734 19.055 1.00 94.56 86 GLY A C 1
ATOM 691 O O . GLY A 1 86 ? 3.866 -5.856 18.562 1.00 94.56 86 GLY A O 1
ATOM 692 N N . ILE A 1 87 ? 1.653 -5.538 18.318 1.00 96.62 87 ILE A N 1
ATOM 693 C CA . ILE A 1 87 ? 1.615 -5.477 16.854 1.00 96.62 87 ILE A CA 1
ATOM 694 C C . ILE A 1 87 ? 1.445 -4.018 16.422 1.00 96.62 87 ILE A C 1
ATOM 696 O O . ILE A 1 87 ? 0.644 -3.288 17.011 1.00 96.62 87 ILE A O 1
ATOM 700 N N . ASP A 1 88 ? 2.182 -3.578 15.401 1.00 96.50 88 ASP A N 1
ATOM 701 C CA . ASP A 1 88 ? 2.004 -2.257 14.795 1.00 96.50 88 ASP A CA 1
ATOM 702 C C . ASP A 1 88 ? 0.981 -2.325 13.651 1.00 96.50 88 ASP A C 1
ATOM 704 O O . ASP A 1 88 ? 1.202 -2.937 12.604 1.00 96.50 88 ASP A O 1
ATOM 708 N N . GLY A 1 89 ? -0.163 -1.678 13.851 1.00 95.62 89 GLY A N 1
ATOM 709 C CA . GLY A 1 89 ? -1.263 -1.659 12.898 1.00 95.62 89 GLY A CA 1
ATOM 710 C C . GLY A 1 89 ? -0.938 -0.904 11.612 1.00 95.62 89 GLY A C 1
ATOM 711 O O . GLY A 1 89 ? -1.547 -1.197 10.593 1.00 95.62 89 GLY A O 1
ATOM 712 N N . THR A 1 90 ? 0.020 0.026 11.607 1.00 95.06 90 THR A N 1
ATOM 713 C CA . THR A 1 90 ? 0.453 0.705 10.373 1.00 95.06 90 THR A CA 1
ATOM 714 C C . THR A 1 90 ? 1.339 -0.204 9.526 1.00 95.06 90 THR A C 1
ATOM 716 O O . THR A 1 90 ? 1.075 -0.375 8.337 1.00 95.06 90 THR A O 1
ATOM 719 N N . GLU A 1 91 ? 2.293 -0.901 10.147 1.00 94.88 91 GLU A N 1
ATOM 720 C CA . GLU A 1 91 ? 3.131 -1.902 9.466 1.00 94.88 91 GLU A CA 1
ATOM 721 C C . GLU A 1 91 ? 2.315 -3.120 9.004 1.00 94.88 91 GLU A C 1
ATOM 723 O O . GLU A 1 91 ? 2.613 -3.740 7.983 1.00 94.88 91 GLU A O 1
ATOM 728 N N . THR A 1 92 ? 1.258 -3.471 9.740 1.00 96.44 92 THR A N 1
ATOM 729 C CA . THR A 1 92 ? 0.282 -4.490 9.318 1.00 96.44 92 THR A CA 1
ATOM 730 C C . THR A 1 92 ? -0.416 -4.067 8.020 1.00 96.44 92 THR A C 1
ATOM 732 O O . THR A 1 92 ? -0.579 -4.882 7.112 1.00 96.44 92 THR A O 1
ATOM 735 N N . PHE A 1 93 ? -0.760 -2.780 7.870 1.00 97.06 93 PHE A N 1
ATOM 736 C CA . PHE A 1 93 ? -1.411 -2.280 6.655 1.00 97.06 93 PHE A CA 1
ATOM 737 C C . PHE A 1 93 ? -0.473 -2.298 5.447 1.00 97.06 93 PHE A C 1
ATOM 739 O O . PHE A 1 93 ? -0.881 -2.669 4.343 1.00 97.06 93 PHE A O 1
ATOM 746 N N . GLU A 1 94 ? 0.795 -1.937 5.663 1.00 94.88 94 GLU A N 1
ATOM 747 C CA . GLU A 1 94 ? 1.842 -2.029 4.642 1.00 94.88 94 GLU A CA 1
ATOM 748 C C . GLU A 1 94 ? 2.059 -3.472 4.166 1.00 94.88 94 GLU A C 1
ATOM 750 O O . GLU A 1 94 ? 2.363 -3.677 2.995 1.00 94.88 94 GLU A O 1
ATOM 755 N N . ARG A 1 95 ? 1.868 -4.475 5.036 1.00 95.81 95 ARG A N 1
ATOM 756 C CA . ARG A 1 95 ? 1.960 -5.903 4.683 1.00 95.81 95 ARG A CA 1
ATOM 757 C C . ARG A 1 95 ? 0.687 -6.456 4.041 1.00 95.81 95 ARG A C 1
ATOM 759 O O . ARG A 1 95 ? 0.783 -7.305 3.162 1.00 95.81 95 ARG A O 1
ATOM 766 N N . LEU A 1 96 ? -0.488 -5.943 4.407 1.00 97.50 96 LEU A N 1
ATOM 767 C CA . LEU A 1 96 ? -1.764 -6.295 3.772 1.00 97.50 96 LEU A CA 1
ATOM 768 C C . LEU A 1 96 ? -1.836 -5.802 2.321 1.00 97.50 96 LEU A C 1
ATOM 770 O O . LEU A 1 96 ? -2.263 -6.532 1.429 1.00 97.50 96 LEU A O 1
ATOM 774 N N . SER A 1 97 ? -1.409 -4.566 2.078 1.00 96.94 97 SER A N 1
ATOM 775 C CA . SER A 1 97 ? -1.564 -3.889 0.786 1.00 96.94 97 SER A CA 1
ATOM 776 C C . SER A 1 97 ? -0.955 -4.637 -0.419 1.00 96.94 97 SER A C 1
ATOM 778 O O . SER A 1 97 ? -1.653 -4.751 -1.427 1.00 96.94 97 SER A O 1
ATOM 780 N N . PRO A 1 98 ? 0.261 -5.223 -0.360 1.00 96.12 98 PRO A N 1
ATOM 781 C CA . PRO A 1 98 ? 0.792 -6.047 -1.446 1.00 96.12 98 PRO A CA 1
ATOM 782 C C . PRO A 1 98 ? -0.141 -7.198 -1.843 1.00 96.12 98 PRO A C 1
ATOM 784 O O . PRO A 1 98 ? -0.328 -7.430 -3.035 1.00 96.12 98 PRO A O 1
ATOM 787 N N . HIS A 1 99 ? -0.790 -7.867 -0.881 1.00 96.44 99 HIS A N 1
ATOM 788 C CA . HIS A 1 99 ? -1.759 -8.932 -1.171 1.00 96.44 99 HIS A CA 1
ATOM 789 C C . HIS A 1 99 ? -3.002 -8.406 -1.896 1.00 96.44 99 HIS A C 1
ATOM 791 O O . HIS A 1 99 ? -3.531 -9.064 -2.784 1.00 96.44 99 HIS A O 1
ATOM 797 N N . ILE A 1 100 ? -3.448 -7.192 -1.572 1.00 97.62 100 ILE A N 1
ATOM 798 C CA . ILE A 1 100 ? -4.568 -6.552 -2.274 1.00 97.62 100 ILE A CA 1
ATOM 799 C C . ILE A 1 100 ? -4.193 -6.230 -3.722 1.00 97.62 100 ILE A C 1
ATOM 801 O O . ILE A 1 100 ? -4.975 -6.479 -4.643 1.00 97.62 100 ILE A O 1
ATOM 805 N N . LEU A 1 101 ? -2.983 -5.709 -3.935 1.00 97.50 101 LEU A N 1
ATOM 806 C CA . LEU A 1 101 ? -2.484 -5.392 -5.270 1.00 97.50 101 LEU A CA 1
ATOM 807 C C . LEU A 1 101 ? -2.325 -6.652 -6.130 1.00 97.50 101 LEU A C 1
ATOM 809 O O . LEU A 1 101 ? -2.720 -6.642 -7.297 1.00 97.50 101 LEU A O 1
ATOM 813 N N . THR A 1 102 ? -1.793 -7.744 -5.574 1.00 96.31 102 THR A N 1
ATOM 814 C CA . THR A 1 102 ? -1.652 -9.010 -6.311 1.00 96.31 102 THR A CA 1
ATOM 815 C C . THR A 1 102 ? -3.001 -9.650 -6.607 1.00 96.31 102 THR A C 1
ATOM 817 O O . THR A 1 102 ? -3.212 -10.099 -7.733 1.00 96.31 102 THR A O 1
ATOM 820 N N . SER A 1 103 ? -3.956 -9.607 -5.673 1.00 95.75 103 SER A N 1
ATOM 821 C CA . SER A 1 103 ? -5.338 -10.037 -5.921 1.00 95.75 103 SER A CA 1
ATOM 822 C C . SER A 1 103 ? -5.981 -9.291 -7.085 1.00 95.75 103 SER A C 1
ATOM 824 O O . SER A 1 103 ? -6.609 -9.913 -7.939 1.00 95.75 103 SER A O 1
ATOM 826 N N . TYR A 1 104 ? -5.791 -7.972 -7.163 1.00 96.56 104 TYR A N 1
ATOM 827 C CA . TYR A 1 104 ? -6.324 -7.161 -8.258 1.00 96.56 104 TYR A CA 1
ATOM 828 C C . TYR A 1 104 ? -5.694 -7.500 -9.621 1.00 96.56 104 TYR A C 1
ATOM 830 O O . TYR A 1 104 ? -6.386 -7.527 -10.638 1.00 96.56 104 TYR A O 1
ATOM 838 N N . LEU A 1 105 ? -4.386 -7.776 -9.661 1.00 94.88 105 LEU A N 1
ATOM 839 C CA . LEU A 1 105 ? -3.649 -8.084 -10.899 1.00 94.88 105 LEU A CA 1
ATOM 840 C C . LEU A 1 105 ? -3.733 -9.563 -11.342 1.00 94.88 105 LEU A C 1
ATOM 842 O O . LEU A 1 105 ? -3.397 -9.898 -12.492 1.00 94.88 105 LEU A O 1
ATOM 846 N N . GLY A 1 106 ? -4.205 -10.430 -10.445 1.00 93.50 106 GLY A N 1
ATOM 847 C CA . GLY A 1 106 ? -4.258 -11.883 -10.582 1.00 93.50 106 GLY A CA 1
ATOM 848 C C . GLY A 1 106 ? -3.138 -12.553 -9.784 1.00 93.50 106 GLY A C 1
ATOM 849 O O . GLY A 1 106 ? -1.970 -12.481 -10.174 1.00 93.50 106 GLY A O 1
ATOM 850 N N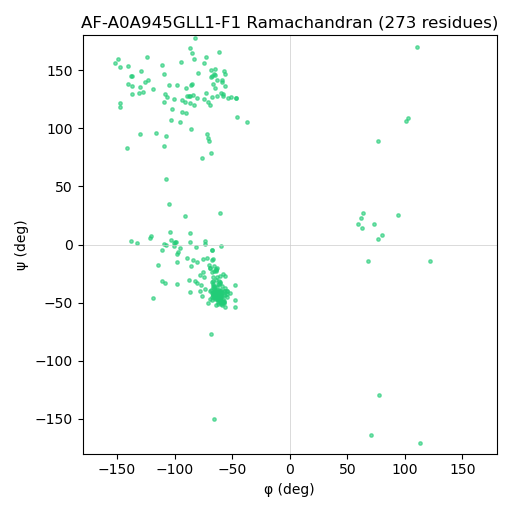 . ILE A 1 107 ? -3.512 -13.224 -8.690 1.00 86.19 107 ILE A N 1
ATOM 851 C CA . ILE A 1 107 ? -2.591 -13.695 -7.643 1.00 86.19 107 ILE A CA 1
ATOM 852 C C . ILE A 1 107 ? -1.502 -14.648 -8.156 1.00 86.19 107 ILE A C 1
ATOM 854 O O . ILE A 1 107 ? -0.339 -14.475 -7.812 1.00 86.19 107 ILE A O 1
ATOM 858 N N . ASP A 1 108 ? -1.839 -15.574 -9.055 1.00 86.62 108 ASP A N 1
ATOM 859 C CA . ASP A 1 108 ? -0.905 -16.605 -9.540 1.00 86.62 108 ASP A CA 1
ATOM 860 C C . ASP A 1 108 ? 0.143 -16.080 -10.533 1.00 86.62 108 ASP A C 1
ATOM 862 O O . ASP A 1 108 ? 1.093 -16.778 -10.883 1.00 86.62 108 ASP A O 1
ATOM 866 N N . ALA A 1 109 ? -0.046 -14.859 -11.034 1.00 88.56 109 ALA A N 1
ATOM 867 C CA . ALA A 1 109 ? 0.777 -14.277 -12.089 1.00 88.56 109 ALA A CA 1
ATOM 868 C C . ALA A 1 109 ? 1.464 -12.977 -11.660 1.00 88.56 109 ALA A C 1
ATOM 870 O O . ALA A 1 109 ? 2.041 -12.301 -12.509 1.00 88.56 109 ALA A O 1
ATOM 871 N N . THR A 1 110 ? 1.377 -12.603 -10.382 1.00 94.25 110 THR A N 1
ATOM 872 C CA . THR A 1 110 ? 1.848 -11.307 -9.884 1.00 94.25 110 THR A CA 1
ATOM 873 C C . THR A 1 110 ? 2.823 -11.502 -8.732 1.00 94.25 110 THR A C 1
ATOM 875 O O . THR A 1 110 ? 2.622 -12.334 -7.856 1.00 94.25 110 THR A O 1
ATOM 878 N N . GLU A 1 111 ? 3.876 -10.698 -8.725 1.00 96.31 111 GLU A N 1
ATOM 879 C CA . GLU A 1 111 ? 4.854 -10.618 -7.647 1.00 96.31 111 GLU A CA 1
ATOM 880 C C . GLU A 1 111 ? 4.704 -9.263 -6.937 1.00 96.31 111 GLU A C 1
ATOM 882 O O . GLU A 1 111 ? 4.224 -8.287 -7.521 1.00 96.31 111 GLU A O 1
ATOM 887 N N . SER A 1 112 ? 5.091 -9.186 -5.665 1.00 96.38 112 SER A N 1
ATOM 888 C CA . SER A 1 112 ? 4.998 -7.949 -4.887 1.00 96.38 112 SER A CA 1
ATOM 889 C C . SER A 1 112 ? 6.085 -7.841 -3.830 1.00 96.38 112 SER A C 1
ATOM 891 O O . SER A 1 112 ? 6.636 -8.849 -3.392 1.00 96.38 112 SER A O 1
ATOM 893 N N . LEU A 1 113 ? 6.348 -6.616 -3.382 1.00 95.44 113 LEU A N 1
ATOM 894 C CA . LEU A 1 113 ? 7.337 -6.296 -2.360 1.00 95.44 113 LEU A CA 1
ATOM 895 C C . LEU A 1 113 ? 6.809 -5.205 -1.419 1.00 95.44 113 LEU A C 1
ATOM 897 O O . LEU A 1 113 ? 6.229 -4.211 -1.863 1.00 95.44 113 LEU A O 1
ATOM 901 N N . VAL A 1 114 ? 7.046 -5.371 -0.119 1.00 94.31 114 VAL A N 1
ATOM 902 C CA . VAL A 1 114 ? 6.914 -4.294 0.870 1.00 94.31 114 VAL A CA 1
ATOM 903 C C . VAL A 1 114 ? 8.183 -3.442 0.819 1.00 94.31 114 VAL A C 1
ATOM 905 O O . VAL A 1 114 ? 9.291 -3.964 0.914 1.00 94.31 114 VAL A O 1
ATOM 908 N N . PHE A 1 115 ? 8.024 -2.135 0.637 1.00 92.75 115 PHE A N 1
ATOM 909 C CA . PHE A 1 115 ? 9.122 -1.172 0.513 1.00 92.75 115 PHE A CA 1
ATOM 910 C C . PHE A 1 115 ? 9.212 -0.225 1.718 1.00 92.75 115 PHE A C 1
ATOM 912 O O . PHE A 1 115 ? 10.310 0.206 2.076 1.00 92.75 115 PHE A O 1
ATOM 919 N N . GLY A 1 116 ? 8.065 0.087 2.324 1.00 83.75 116 GLY A N 1
ATOM 920 C CA . GLY A 1 116 ? 7.876 1.110 3.346 1.00 83.75 116 GLY A CA 1
ATOM 921 C C . GLY A 1 116 ? 8.593 0.838 4.667 1.00 83.75 116 GLY A C 1
ATOM 922 O O . GLY A 1 116 ? 9.679 0.247 4.734 1.00 83.75 116 GLY A O 1
ATOM 923 N N . THR A 1 117 ? 8.011 1.328 5.754 1.00 77.00 117 THR A N 1
ATOM 924 C CA . THR A 1 117 ? 8.637 1.283 7.080 1.00 77.00 117 THR A CA 1
ATOM 925 C C . THR A 1 117 ? 8.795 -0.134 7.624 1.00 77.00 117 THR A C 1
ATOM 927 O O . THR A 1 117 ? 9.781 -0.403 8.310 1.00 77.00 117 THR A O 1
ATOM 930 N N . ALA A 1 118 ? 7.922 -1.062 7.224 1.00 71.25 118 ALA A N 1
ATOM 931 C CA . ALA A 1 118 ? 7.994 -2.465 7.621 1.00 71.25 118 ALA A CA 1
ATOM 932 C C . ALA A 1 118 ? 9.236 -3.204 7.069 1.00 71.25 118 ALA A C 1
ATOM 934 O O . ALA A 1 118 ? 9.629 -4.246 7.599 1.00 71.25 118 ALA A O 1
ATOM 935 N N . GLN A 1 119 ? 9.889 -2.674 6.025 1.00 81.50 119 GLN A N 1
ATOM 936 C CA . GLN A 1 119 ? 11.104 -3.259 5.452 1.00 81.50 119 GLN A CA 1
ATOM 937 C C . GLN A 1 119 ? 12.370 -2.706 6.132 1.00 81.50 119 GLN A C 1
ATOM 939 O O . GLN A 1 119 ? 12.532 -1.495 6.300 1.00 81.50 119 GLN A O 1
ATOM 944 N N . ARG A 1 120 ? 13.324 -3.584 6.470 1.00 82.75 120 ARG A N 1
ATOM 945 C CA . ARG A 1 120 ? 14.635 -3.203 7.037 1.00 82.75 120 ARG A CA 1
ATOM 946 C C . ARG A 1 120 ? 15.640 -2.810 5.942 1.00 82.75 120 ARG A C 1
ATOM 948 O O . ARG A 1 120 ? 15.492 -3.219 4.797 1.00 82.75 120 ARG A O 1
ATOM 955 N N . GLY A 1 121 ? 16.685 -2.064 6.310 1.00 85.75 121 GLY A N 1
ATOM 956 C CA . GLY A 1 121 ? 17.772 -1.646 5.407 1.00 85.75 121 GLY A CA 1
ATOM 957 C C . GLY A 1 121 ? 17.771 -0.145 5.109 1.00 85.75 121 GLY A C 1
ATOM 958 O O . GLY A 1 121 ? 16.837 0.567 5.485 1.00 85.75 121 GLY A O 1
ATOM 959 N N . THR A 1 122 ? 18.831 0.353 4.463 1.00 89.56 122 THR A N 1
ATOM 960 C CA . THR A 1 122 ? 18.877 1.761 4.035 1.00 89.56 122 THR A CA 1
ATOM 961 C C . THR A 1 122 ? 17.945 1.992 2.846 1.00 89.56 122 THR A C 1
ATOM 963 O O . THR A 1 122 ? 17.586 1.056 2.134 1.00 89.56 122 THR A O 1
ATOM 966 N N . PHE A 1 123 ? 17.570 3.247 2.583 1.00 91.00 123 PHE A N 1
ATOM 967 C CA . PHE A 1 123 ? 16.753 3.577 1.412 1.00 91.00 123 PHE A CA 1
ATOM 968 C C . PHE A 1 123 ? 17.394 3.097 0.096 1.00 91.00 123 PHE A C 1
ATOM 970 O O . PHE A 1 123 ? 16.709 2.543 -0.760 1.00 91.00 123 PHE A O 1
ATOM 977 N N . GLY A 1 124 ? 18.719 3.228 -0.038 1.00 93.06 124 GLY A N 1
ATOM 978 C CA . GLY A 1 124 ? 19.446 2.728 -1.206 1.00 93.06 124 GLY A CA 1
ATOM 979 C C . GLY A 1 124 ? 19.398 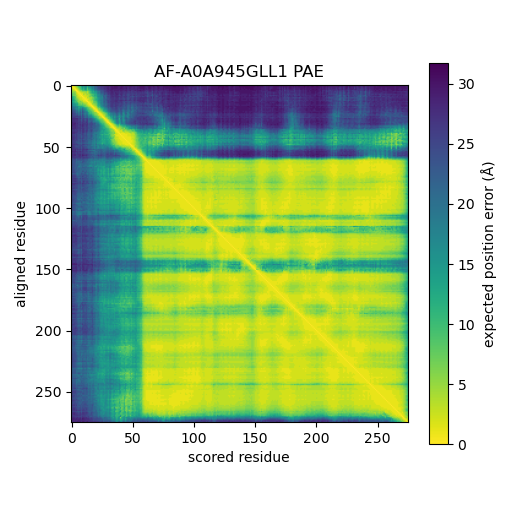1.204 -1.341 1.00 93.06 124 GLY A C 1
ATOM 980 O O . GLY A 1 124 ? 19.193 0.700 -2.444 1.00 93.06 124 GLY A O 1
ATOM 981 N N . ASP A 1 125 ? 19.514 0.468 -0.230 1.00 92.88 125 ASP A N 1
ATOM 982 C CA . ASP A 1 125 ? 19.380 -0.997 -0.230 1.00 92.88 125 ASP A CA 1
ATOM 983 C C . ASP A 1 125 ? 17.980 -1.414 -0.683 1.00 92.88 125 ASP A C 1
ATOM 985 O O . ASP A 1 125 ? 17.842 -2.254 -1.570 1.00 92.88 125 ASP A O 1
ATOM 989 N N . LYS A 1 126 ? 16.942 -0.752 -0.157 1.00 94.31 126 LYS A N 1
ATOM 990 C CA . LYS A 1 126 ? 15.547 -0.994 -0.543 1.00 94.31 126 LYS A CA 1
ATOM 991 C C . LYS A 1 126 ? 15.310 -0.746 -2.032 1.00 94.31 126 LYS A C 1
ATOM 993 O O . LYS A 1 126 ? 14.629 -1.536 -2.678 1.00 94.31 126 LYS A O 1
ATOM 998 N N . VAL A 1 127 ? 15.881 0.321 -2.600 1.00 95.94 127 VAL A N 1
ATOM 999 C CA . VAL A 1 127 ? 15.792 0.593 -4.046 1.00 95.94 127 VAL A CA 1
ATOM 1000 C C . VAL A 1 127 ? 16.536 -0.467 -4.858 1.00 95.94 127 VAL A C 1
ATOM 1002 O O . VAL A 1 127 ? 16.002 -0.947 -5.854 1.00 95.94 127 VAL A O 1
ATOM 1005 N N . ASN A 1 128 ? 17.733 -0.878 -4.435 1.00 95.94 128 ASN A N 1
ATOM 1006 C CA . ASN A 1 128 ? 18.471 -1.953 -5.102 1.00 95.94 128 ASN A CA 1
ATOM 1007 C C . ASN A 1 128 ? 17.695 -3.275 -5.091 1.00 95.94 128 ASN A C 1
ATOM 1009 O O . ASN A 1 128 ? 17.636 -3.958 -6.115 1.00 95.94 128 ASN A O 1
ATOM 1013 N N . ASP A 1 129 ? 17.092 -3.623 -3.958 1.00 95.69 129 ASP A N 1
ATOM 1014 C CA . ASP A 1 129 ? 16.273 -4.823 -3.816 1.00 95.69 129 ASP A CA 1
ATOM 1015 C C . ASP A 1 129 ? 15.008 -4.735 -4.676 1.00 95.69 129 ASP A C 1
ATOM 1017 O O . ASP A 1 129 ? 14.704 -5.680 -5.402 1.00 95.69 129 ASP A O 1
ATOM 1021 N N . LEU A 1 130 ? 14.335 -3.580 -4.697 1.00 96.88 130 LEU A N 1
ATOM 1022 C CA . LEU A 1 130 ? 13.192 -3.326 -5.574 1.00 96.88 130 LEU A CA 1
ATOM 1023 C C . LEU A 1 130 ? 13.559 -3.516 -7.054 1.00 96.88 130 LEU A C 1
ATOM 1025 O O . LEU A 1 130 ? 12.878 -4.261 -7.758 1.00 96.88 130 LEU A O 1
ATOM 1029 N N . CYS A 1 131 ? 14.648 -2.898 -7.524 1.00 97.25 131 CYS A N 1
ATOM 1030 C CA . CYS A 1 131 ? 15.123 -3.047 -8.903 1.00 97.25 131 CYS A CA 1
ATOM 1031 C C . CYS A 1 131 ? 15.465 -4.508 -9.231 1.00 97.25 131 CYS A C 1
ATOM 1033 O O . CYS A 1 131 ? 15.142 -5.000 -10.313 1.00 97.25 131 CYS A O 1
ATOM 1035 N N . ARG A 1 132 ? 16.090 -5.227 -8.289 1.00 96.62 132 ARG A N 1
ATOM 1036 C CA . ARG A 1 132 ? 16.434 -6.646 -8.450 1.00 96.62 132 ARG A CA 1
ATOM 1037 C C . ARG A 1 132 ? 15.189 -7.522 -8.561 1.00 96.62 132 ARG A C 1
ATOM 1039 O O . ARG A 1 132 ? 15.144 -8.376 -9.438 1.00 96.62 132 ARG A O 1
ATOM 1046 N N . CYS A 1 133 ? 14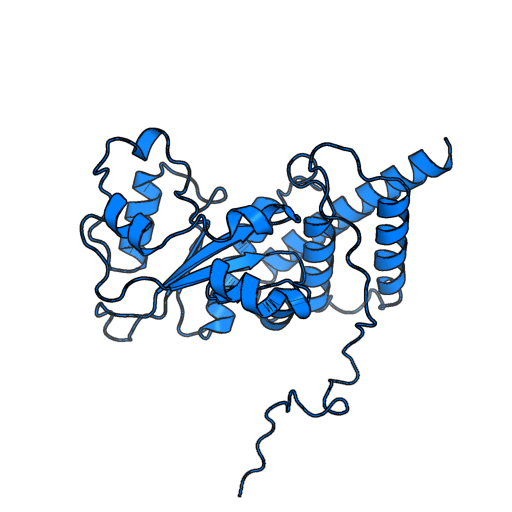.196 -7.310 -7.699 1.00 96.25 133 CYS A N 1
ATOM 1047 C CA . CYS A 1 133 ? 12.953 -8.079 -7.693 1.00 96.25 133 CYS A CA 1
ATOM 1048 C C . CYS A 1 133 ? 12.104 -7.808 -8.940 1.00 96.25 133 CYS A C 1
ATOM 1050 O O . CYS A 1 133 ? 11.601 -8.745 -9.548 1.00 96.25 133 CYS A O 1
ATOM 1052 N N . ILE A 1 134 ? 12.000 -6.547 -9.370 1.00 96.62 134 ILE A N 1
ATOM 1053 C CA . ILE A 1 134 ? 11.313 -6.200 -10.620 1.00 96.62 134 ILE A CA 1
ATOM 1054 C C . ILE A 1 134 ? 12.099 -6.730 -11.832 1.00 96.62 134 ILE A C 1
ATOM 1056 O O . ILE A 1 134 ? 11.505 -7.058 -12.857 1.00 96.62 134 ILE A O 1
ATOM 1060 N N . GLY A 1 135 ? 13.429 -6.803 -11.766 1.00 96.56 135 GLY A N 1
ATOM 1061 C CA . GLY A 1 135 ? 14.278 -7.102 -12.924 1.00 96.56 135 GLY A CA 1
ATOM 1062 C C . GLY A 1 135 ? 14.382 -5.934 -13.915 1.00 96.56 135 GLY A C 1
ATOM 1063 O O . GLY A 1 135 ? 14.743 -6.133 -15.070 1.00 96.56 135 GLY A O 1
ATOM 1064 N N . GLU A 1 136 ? 14.038 -4.719 -13.478 1.00 96.62 136 GLU A N 1
ATOM 1065 C CA . GLU A 1 136 ? 14.190 -3.452 -14.204 1.00 96.62 136 GLU A CA 1
ATOM 1066 C C . GLU A 1 136 ? 14.641 -2.378 -13.207 1.00 96.62 136 GLU A C 1
ATOM 1068 O O . GLU A 1 136 ? 14.331 -2.474 -12.021 1.00 96.62 136 GLU A O 1
ATOM 1073 N N . GLY A 1 137 ? 15.340 -1.338 -13.666 1.00 95.62 137 GLY A N 1
ATOM 1074 C CA . GLY A 1 137 ? 15.682 -0.189 -12.819 1.00 95.62 137 GLY A CA 1
ATOM 1075 C C . GLY A 1 137 ? 17.176 0.125 -12.681 1.00 95.62 137 GLY A C 1
ATOM 1076 O O . GLY A 1 137 ? 17.555 1.184 -12.183 1.00 95.62 137 GLY A O 1
ATOM 1077 N N . GLY A 1 138 ? 18.048 -0.807 -13.073 1.00 95.19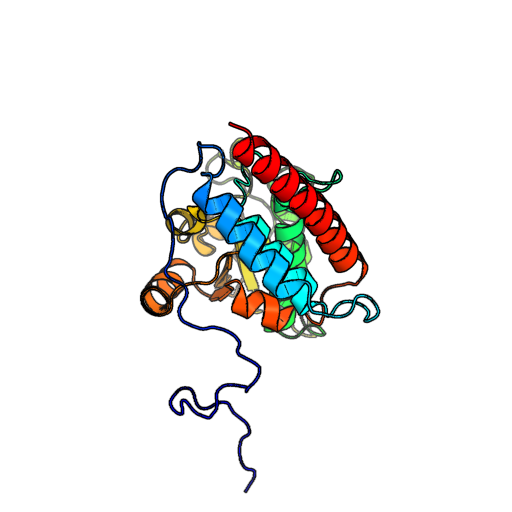 138 GLY A N 1
ATOM 1078 C CA . GLY A 1 138 ? 19.510 -0.640 -13.064 1.00 95.19 138 GLY A CA 1
ATOM 1079 C C . GLY A 1 138 ? 20.170 -0.552 -11.677 1.00 95.19 138 GLY A C 1
ATOM 1080 O O . GLY A 1 138 ? 21.380 -0.720 -11.580 1.00 95.19 138 GLY A O 1
ATOM 1081 N N . GLY A 1 139 ? 19.404 -0.339 -10.602 1.00 95.81 139 GLY A N 1
ATOM 1082 C CA . GLY A 1 139 ? 19.893 -0.183 -9.226 1.00 95.81 139 GLY A CA 1
ATOM 1083 C C . GLY A 1 139 ? 19.663 1.225 -8.675 1.00 95.81 139 GLY A C 1
ATOM 1084 O O . GLY A 1 139 ? 18.955 2.029 -9.279 1.00 95.81 139 GLY A O 1
ATOM 1085 N N . TYR A 1 140 ? 20.241 1.512 -7.512 1.00 96.06 140 TYR A N 1
ATOM 1086 C CA . TYR A 1 140 ? 20.090 2.781 -6.805 1.00 96.06 140 TYR A CA 1
ATOM 1087 C C . TYR A 1 140 ? 21.088 3.846 -7.270 1.00 96.06 140 TYR A C 1
ATOM 1089 O O . TYR A 1 140 ? 22.288 3.598 -7.385 1.00 96.06 140 TYR A O 1
ATOM 1097 N N . VAL A 1 141 ? 20.597 5.073 -7.435 1.00 94.94 141 VAL A N 1
ATOM 1098 C CA . VAL A 1 141 ? 21.403 6.286 -7.595 1.00 94.94 141 VAL A CA 1
ATOM 1099 C C . VAL A 1 141 ? 20.809 7.415 -6.763 1.00 94.94 141 VAL A C 1
ATOM 1101 O O . VAL A 1 141 ? 19.597 7.544 -6.651 1.00 94.94 141 VAL A O 1
ATOM 1104 N N . ASP A 1 142 ? 21.657 8.276 -6.208 1.00 91.88 142 ASP A N 1
ATOM 1105 C CA . ASP A 1 142 ? 21.226 9.509 -5.551 1.00 91.88 142 ASP A CA 1
ATOM 1106 C C . ASP A 1 142 ? 21.627 10.720 -6.391 1.00 91.88 142 ASP A C 1
ATOM 1108 O O . ASP A 1 142 ? 22.677 11.327 -6.180 1.00 91.88 142 ASP A O 1
ATOM 1112 N N . ARG A 1 143 ? 20.795 11.083 -7.372 1.00 85.81 143 ARG A N 1
ATOM 1113 C CA . ARG A 1 143 ? 21.133 12.175 -8.302 1.00 85.81 143 ARG A CA 1
ATOM 1114 C C . ARG A 1 143 ? 21.257 13.547 -7.628 1.00 85.81 143 ARG A C 1
ATOM 1116 O O . ARG A 1 143 ? 21.873 14.438 -8.200 1.00 85.81 143 ARG A O 1
ATOM 1123 N N . ASN A 1 144 ? 20.669 13.733 -6.443 1.00 81.25 144 ASN A N 1
ATOM 1124 C CA . ASN A 1 144 ? 20.568 15.039 -5.781 1.00 81.25 144 ASN A CA 1
ATOM 1125 C C . ASN A 1 144 ? 21.216 15.084 -4.385 1.00 81.25 144 ASN A C 1
ATOM 1127 O O . ASN A 1 144 ? 21.053 16.084 -3.685 1.00 81.25 144 ASN A O 1
ATOM 1131 N N . GLY A 1 145 ? 21.896 14.017 -3.953 1.00 77.69 145 GLY A N 1
ATOM 1132 C CA . GLY A 1 145 ? 22.493 13.914 -2.617 1.00 77.69 145 GLY A CA 1
ATOM 1133 C C . GLY A 1 145 ? 21.472 13.930 -1.469 1.00 77.69 145 GLY A C 1
ATOM 1134 O O . GLY A 1 145 ? 21.780 14.423 -0.385 1.00 77.69 145 GLY A O 1
ATOM 1135 N N . ARG A 1 146 ? 20.230 13.479 -1.705 1.00 76.56 146 ARG A N 1
ATOM 1136 C CA . ARG A 1 146 ? 19.124 13.514 -0.721 1.00 76.56 146 ARG A CA 1
ATOM 1137 C C . ARG A 1 146 ? 18.729 12.144 -0.177 1.00 76.56 146 ARG A C 1
ATOM 1139 O O . ARG A 1 146 ? 17.816 12.056 0.641 1.00 76.56 146 ARG A O 1
ATOM 1146 N N . GLY A 1 147 ? 19.385 11.080 -0.609 1.00 71.06 147 GLY A N 1
ATOM 1147 C CA . GLY A 1 147 ? 19.076 9.711 -0.217 1.00 71.06 147 GLY A CA 1
ATOM 1148 C C . GLY A 1 147 ? 19.183 9.483 1.285 1.00 71.06 147 GLY A C 1
ATOM 1149 O O . GLY A 1 147 ? 18.312 8.854 1.870 1.00 71.06 147 GLY A O 1
ATOM 1150 N N . ALA A 1 148 ? 20.189 10.080 1.933 1.00 66.12 148 ALA A N 1
ATOM 1151 C CA . ALA A 1 148 ? 20.421 9.926 3.371 1.00 66.12 148 ALA A CA 1
ATOM 1152 C C . ALA A 1 148 ? 19.310 10.523 4.260 1.00 66.12 148 ALA A C 1
ATOM 1154 O O . ALA A 1 148 ? 19.174 10.123 5.412 1.00 66.12 148 ALA A O 1
ATOM 1155 N N . SER A 1 149 ? 18.524 11.480 3.750 1.00 66.94 149 SER A N 1
ATOM 1156 C CA . SER A 1 149 ? 17.400 12.104 4.469 1.00 66.94 149 SER A CA 1
ATOM 1157 C C . SER A 1 149 ? 16.031 11.672 3.943 1.00 66.94 149 SER A C 1
ATOM 1159 O O . SER A 1 149 ? 14.999 12.114 4.452 1.00 66.94 149 SER A O 1
ATOM 1161 N N . THR A 1 150 ? 16.008 10.819 2.919 1.00 74.69 150 THR A N 1
ATOM 1162 C CA . THR A 1 150 ? 14.779 10.291 2.338 1.00 74.69 150 THR A CA 1
ATOM 1163 C C . THR A 1 150 ? 14.423 9.000 3.057 1.00 74.69 150 THR A C 1
ATOM 1165 O O . THR A 1 150 ? 15.225 8.076 3.087 1.00 74.69 150 THR A O 1
ATOM 1168 N N . ASN A 1 151 ? 13.220 8.940 3.632 1.00 80.25 151 ASN A N 1
ATOM 1169 C CA . ASN A 1 151 ? 12.726 7.721 4.267 1.00 80.25 151 ASN A CA 1
ATOM 1170 C C . ASN A 1 151 ? 12.453 6.640 3.207 1.00 80.25 151 ASN A C 1
ATOM 1172 O O . ASN A 1 151 ? 13.254 5.743 2.986 1.00 80.25 151 ASN A O 1
ATOM 1176 N N . ASP A 1 152 ? 11.341 6.786 2.495 1.00 79.31 152 AS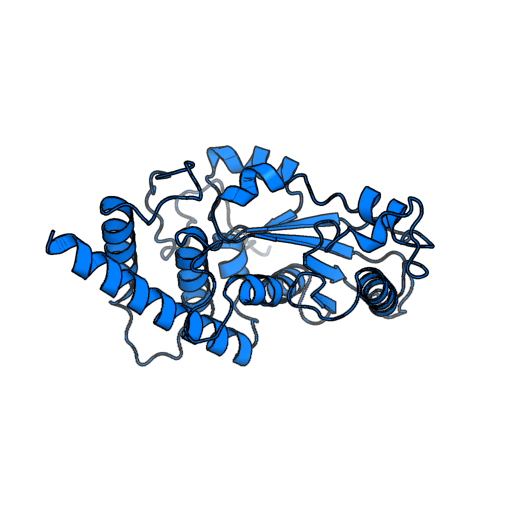P A N 1
ATOM 1177 C CA . ASP A 1 152 ? 10.797 5.814 1.539 1.00 79.31 152 ASP A CA 1
ATOM 1178 C C . ASP A 1 152 ? 10.399 6.471 0.204 1.00 79.31 152 ASP A C 1
ATOM 1180 O O . ASP A 1 152 ? 9.878 5.827 -0.700 1.00 79.31 152 ASP A O 1
ATOM 1184 N N . GLY A 1 153 ? 10.603 7.785 0.060 1.00 79.81 153 GLY A N 1
ATOM 1185 C CA . GLY A 1 153 ? 10.151 8.539 -1.111 1.00 79.81 153 GLY A CA 1
ATOM 1186 C C . GLY A 1 153 ? 8.626 8.552 -1.301 1.00 79.81 153 GLY A C 1
ATOM 1187 O O . GLY A 1 153 ? 8.161 8.949 -2.369 1.00 79.81 153 GLY A O 1
ATOM 1188 N N . GLY A 1 154 ? 7.857 8.160 -0.279 1.00 88.75 154 GLY A N 1
ATOM 1189 C CA . GLY A 1 154 ? 6.409 7.977 -0.320 1.00 88.75 154 GLY A CA 1
ATOM 1190 C C . GLY A 1 154 ? 5.944 6.653 -0.935 1.00 88.75 154 GLY A C 1
ATOM 1191 O O . GLY A 1 154 ? 4.745 6.532 -1.182 1.00 88.75 154 GLY A O 1
ATOM 1192 N N . LEU A 1 155 ? 6.853 5.720 -1.231 1.00 94.75 155 LEU A N 1
ATOM 1193 C CA . LEU A 1 155 ? 6.538 4.380 -1.722 1.00 94.75 155 LEU A CA 1
ATOM 1194 C C . LEU A 1 155 ? 6.453 3.414 -0.537 1.00 94.75 155 LEU A C 1
ATOM 1196 O O . LEU A 1 155 ? 7.432 3.263 0.178 1.00 94.75 155 LEU A O 1
ATOM 1200 N N . ASP A 1 156 ? 5.335 2.714 -0.371 1.00 94.94 156 ASP A N 1
ATOM 1201 C CA . ASP A 1 156 ? 5.177 1.739 0.718 1.00 94.94 156 ASP A CA 1
ATOM 1202 C C . ASP A 1 156 ? 5.196 0.299 0.204 1.00 94.94 156 ASP A C 1
ATOM 1204 O O . ASP A 1 156 ? 5.717 -0.600 0.861 1.00 94.94 156 ASP A O 1
ATOM 1208 N N . THR A 1 157 ? 4.680 0.055 -1.000 1.00 96.25 157 THR A N 1
ATOM 1209 C CA . THR A 1 157 ? 4.708 -1.269 -1.629 1.00 96.25 157 THR A CA 1
ATOM 1210 C C . THR A 1 157 ? 4.719 -1.167 -3.150 1.00 96.25 157 THR A C 1
ATOM 1212 O O . THR A 1 157 ? 4.286 -0.170 -3.732 1.00 96.25 157 THR A O 1
ATOM 1215 N N . ALA A 1 158 ? 5.218 -2.212 -3.803 1.00 97.50 158 ALA A N 1
ATOM 1216 C CA . ALA A 1 158 ? 5.141 -2.380 -5.241 1.00 97.50 158 ALA A CA 1
ATOM 1217 C C . ALA A 1 158 ? 4.590 -3.763 -5.599 1.00 97.50 158 ALA A C 1
ATOM 1219 O O . ALA A 1 158 ? 4.833 -4.740 -4.892 1.00 97.50 158 ALA A O 1
ATOM 1220 N N . ALA A 1 159 ? 3.891 -3.849 -6.728 1.00 97.88 159 ALA A N 1
ATOM 1221 C CA . ALA A 1 159 ? 3.442 -5.107 -7.319 1.00 97.88 159 ALA A CA 1
ATOM 1222 C C . ALA A 1 159 ? 3.646 -5.075 -8.834 1.00 97.88 159 ALA A C 1
ATOM 1224 O O . ALA A 1 159 ? 3.507 -4.022 -9.455 1.00 97.88 159 ALA A O 1
ATOM 1225 N N . TRP A 1 160 ? 3.984 -6.202 -9.449 1.00 98.00 160 TRP A N 1
ATOM 1226 C CA . TRP A 1 160 ? 4.204 -6.286 -10.891 1.00 98.00 160 TRP A CA 1
ATOM 1227 C C . TRP A 1 160 ? 3.797 -7.642 -11.447 1.00 98.00 160 TRP A C 1
ATOM 1229 O O . TRP A 1 160 ? 3.847 -8.663 -10.766 1.00 98.00 160 TRP A O 1
ATOM 1239 N N . LYS A 1 161 ? 3.418 -7.646 -12.724 1.00 97.00 161 LYS A N 1
ATOM 1240 C CA . LYS A 1 161 ? 2.999 -8.852 -13.441 1.00 97.00 161 LYS A CA 1
ATOM 1241 C C . LYS A 1 161 ? 4.077 -9.269 -14.440 1.00 97.00 161 LYS A C 1
ATOM 1243 O O . LYS A 1 161 ? 4.090 -8.726 -15.545 1.00 97.00 161 LYS A O 1
ATOM 1248 N N . PRO A 1 162 ? 5.015 -10.164 -14.085 1.00 95.75 162 PRO A N 1
ATOM 1249 C CA . PRO A 1 162 ? 6.071 -10.573 -15.002 1.00 95.75 162 PRO A CA 1
ATOM 1250 C C . PRO A 1 162 ? 5.519 -11.328 -16.214 1.00 95.75 162 PRO A C 1
ATOM 1252 O O . PRO A 1 162 ? 4.576 -12.113 -16.110 1.00 95.75 162 PRO A O 1
ATOM 1255 N N . PHE A 1 163 ? 6.163 -11.143 -17.365 1.00 94.69 163 PHE A N 1
ATOM 1256 C CA . PHE A 1 163 ? 6.002 -12.056 -18.490 1.00 94.69 163 PHE A CA 1
ATOM 1257 C C . PHE A 1 163 ? 6.752 -13.368 -18.226 1.00 94.69 163 PHE A C 1
ATOM 1259 O O . PHE A 1 163 ? 7.703 -13.428 -17.437 1.00 94.69 163 PHE A O 1
ATOM 1266 N N . ALA A 1 164 ? 6.323 -14.440 -18.894 1.00 93.81 164 ALA A N 1
ATOM 1267 C CA . ALA A 1 164 ? 6.936 -15.760 -18.754 1.00 93.81 164 ALA A CA 1
ATOM 1268 C C . ALA A 1 164 ? 8.420 -15.767 -19.166 1.00 93.81 164 ALA A C 1
ATOM 1270 O O . ALA A 1 164 ? 9.223 -16.463 -18.553 1.00 93.81 164 ALA A O 1
ATOM 1271 N N . ASP A 1 165 ? 8.788 -14.950 -20.155 1.00 95.81 165 ASP A N 1
ATOM 1272 C CA . ASP A 1 165 ? 10.158 -14.781 -20.654 1.00 95.81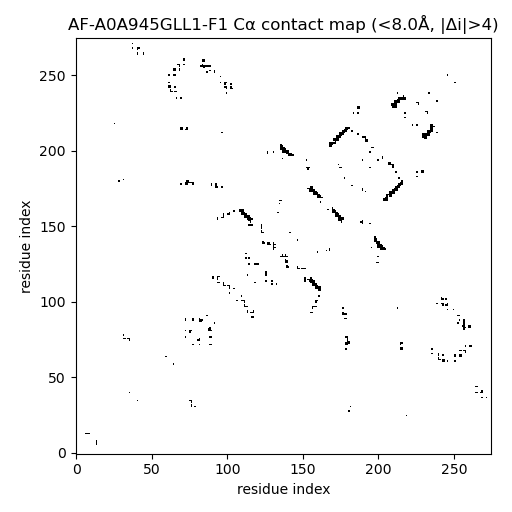 165 ASP A CA 1
ATOM 1273 C C . ASP A 1 165 ? 11.021 -13.832 -19.803 1.00 95.81 165 ASP A C 1
ATOM 1275 O O . ASP A 1 165 ? 12.203 -13.651 -20.096 1.00 95.81 165 ASP A O 1
ATOM 1279 N N . ARG A 1 166 ? 10.436 -13.236 -18.753 1.00 94.19 166 ARG A N 1
ATOM 1280 C CA . ARG A 1 166 ? 11.069 -12.271 -17.839 1.00 94.19 166 ARG A CA 1
ATOM 1281 C C . ARG A 1 166 ? 11.602 -11.012 -18.535 1.00 94.19 166 ARG A C 1
ATOM 1283 O O . ARG A 1 166 ? 12.394 -10.285 -17.937 1.00 94.19 166 ARG A O 1
ATOM 1290 N N . GLN A 1 167 ? 11.150 -10.723 -19.755 1.00 96.06 167 GLN A N 1
ATOM 1291 C CA . GLN A 1 167 ? 11.569 -9.521 -20.469 1.00 96.06 167 GLN A CA 1
ATOM 1292 C C . GLN A 1 167 ? 11.024 -8.241 -19.797 1.00 96.06 167 GLN A C 1
ATOM 1294 O O . GLN A 1 167 ? 9.955 -8.268 -19.169 1.00 96.06 167 GLN A O 1
ATOM 1299 N N . PRO A 1 168 ? 11.750 -7.110 -19.902 1.00 96.44 168 PRO A N 1
ATOM 1300 C CA . PRO A 1 168 ? 11.283 -5.799 -19.449 1.00 96.44 168 PRO A CA 1
ATOM 1301 C C . PRO A 1 168 ? 10.011 -5.308 -20.160 1.00 96.44 168 PRO A C 1
ATOM 1303 O O . PRO A 1 168 ? 9.649 -5.802 -21.226 1.00 96.44 168 PRO A O 1
ATOM 1306 N N . GLY A 1 169 ? 9.364 -4.277 -19.604 1.00 95.81 169 GLY A N 1
ATOM 1307 C CA . GLY A 1 169 ? 8.157 -3.672 -20.195 1.00 95.81 169 GLY A CA 1
ATOM 1308 C C . GLY A 1 169 ? 6.842 -4.241 -19.656 1.00 95.81 169 GLY A C 1
ATOM 1309 O O . GLY A 1 169 ? 5.811 -4.204 -20.327 1.00 95.81 169 GLY A O 1
ATOM 1310 N N . LYS A 1 170 ? 6.879 -4.777 -18.436 1.00 96.12 170 LYS A N 1
ATOM 1311 C CA . LYS A 1 170 ? 5.714 -5.303 -17.717 1.00 96.12 170 LYS A CA 1
ATOM 1312 C C . LYS A 1 170 ? 4.951 -4.222 -16.957 1.00 96.12 170 LYS A C 1
ATOM 1314 O O . LYS A 1 170 ? 5.455 -3.131 -16.704 1.00 96.12 170 LYS A O 1
ATOM 1319 N N . LEU A 1 171 ? 3.728 -4.554 -16.548 1.00 97.06 171 LEU A N 1
ATOM 1320 C CA . LEU A 1 171 ? 2.946 -3.712 -15.648 1.00 97.06 171 LEU A CA 1
ATOM 1321 C C . LEU A 1 171 ? 3.595 -3.685 -14.259 1.00 97.06 171 LEU A C 1
ATOM 1323 O O . LEU A 1 171 ? 3.815 -4.741 -13.664 1.00 97.06 171 LEU A O 1
ATOM 1327 N N . ILE A 1 172 ? 3.842 -2.479 -13.746 1.00 98.25 172 ILE A N 1
ATOM 1328 C CA . ILE A 1 172 ? 4.374 -2.223 -12.404 1.00 98.25 172 ILE A CA 1
ATOM 1329 C C . ILE A 1 172 ? 3.445 -1.220 -11.715 1.00 98.25 172 ILE A C 1
ATOM 1331 O O . ILE A 1 172 ? 3.114 -0.182 -12.288 1.00 98.25 172 ILE A O 1
ATOM 1335 N N . LEU A 1 173 ? 3.034 -1.521 -10.488 1.00 98.25 173 LEU A N 1
ATOM 1336 C CA . LEU A 1 173 ? 2.298 -0.632 -9.599 1.00 98.25 173 LEU A CA 1
ATOM 1337 C C . LEU A 1 173 ? 3.215 -0.186 -8.470 1.00 98.25 173 LEU A C 1
ATOM 1339 O O . LEU A 1 173 ? 3.816 -1.023 -7.800 1.00 98.25 173 LEU A O 1
ATOM 1343 N N . PHE A 1 174 ? 3.276 1.120 -8.237 1.00 98.06 174 PHE A N 1
ATOM 1344 C CA . PHE A 1 174 ? 3.881 1.717 -7.050 1.00 98.06 174 PHE A CA 1
ATOM 1345 C C . PHE A 1 174 ? 2.767 2.283 -6.186 1.00 98.06 174 PHE A C 1
ATOM 1347 O O . PHE A 1 174 ? 1.998 3.126 -6.658 1.00 98.06 174 PHE A O 1
ATOM 1354 N N . ALA A 1 175 ? 2.680 1.829 -4.939 1.00 97.19 175 ALA A N 1
ATOM 1355 C CA . ALA A 1 175 ? 1.599 2.197 -4.046 1.00 97.19 175 ALA A CA 1
ATOM 1356 C C . ALA A 1 175 ? 2.085 2.838 -2.750 1.00 97.19 175 ALA A C 1
ATOM 1358 O O . ALA A 1 175 ? 3.081 2.426 -2.152 1.00 97.19 175 ALA A O 1
ATOM 1359 N N . GLN A 1 176 ? 1.324 3.834 -2.312 1.00 95.06 176 GLN A N 1
ATOM 1360 C CA . GLN A 1 176 ? 1.340 4.314 -0.936 1.00 95.06 176 GLN A CA 1
ATOM 1361 C C . GLN A 1 176 ? 0.225 3.608 -0.153 1.00 95.06 176 GLN A C 1
ATOM 1363 O O . GLN A 1 176 ? -0.751 3.137 -0.743 1.00 95.06 176 GLN A O 1
ATOM 1368 N N . CYS A 1 177 ? 0.363 3.535 1.164 1.00 94.75 177 CYS A N 1
ATOM 1369 C CA . CYS A 1 177 ? -0.597 2.948 2.085 1.00 94.75 177 CYS A CA 1
ATOM 1370 C C . CYS A 1 177 ? -0.834 3.931 3.235 1.00 94.75 177 CYS A C 1
ATOM 1372 O O . CYS A 1 177 ? 0.109 4.441 3.838 1.00 94.75 177 CYS A O 1
ATOM 1374 N N . LYS A 1 178 ? -2.093 4.223 3.565 1.00 94.50 178 LYS A N 1
ATOM 1375 C CA . LYS A 1 178 ? -2.420 5.069 4.720 1.00 94.50 178 LYS A CA 1
ATOM 1376 C C . LYS A 1 178 ? -3.580 4.540 5.544 1.00 94.50 178 LYS A C 1
ATOM 1378 O O . LYS A 1 178 ? -4.683 4.313 5.050 1.00 94.50 178 LYS A O 1
ATOM 1383 N N . THR A 1 179 ? -3.332 4.454 6.841 1.00 93.69 179 THR A N 1
ATOM 1384 C CA . THR A 1 179 ? -4.365 4.373 7.873 1.00 93.69 179 THR A CA 1
ATOM 1385 C C . THR A 1 179 ? -4.821 5.783 8.278 1.00 93.69 179 THR A C 1
ATOM 1387 O O . THR A 1 179 ? -4.161 6.776 7.961 1.00 93.69 179 THR A O 1
ATOM 1390 N N . GLY A 1 180 ? -5.911 5.893 9.036 1.00 89.19 180 GLY A N 1
ATOM 1391 C CA . GLY A 1 180 ? -6.475 7.183 9.442 1.00 89.19 180 GLY A CA 1
ATOM 1392 C C . GLY A 1 180 ? -7.130 7.953 8.289 1.00 89.19 180 GLY A C 1
ATOM 1393 O O . GLY A 1 180 ? -7.395 7.399 7.227 1.00 89.19 180 GLY A O 1
ATOM 1394 N N . THR A 1 181 ? -7.369 9.252 8.495 1.00 86.19 181 THR A N 1
ATOM 1395 C CA . THR A 1 181 ? -8.073 10.139 7.541 1.00 86.19 181 THR A CA 1
ATOM 1396 C C . THR A 1 181 ? -7.173 11.197 6.886 1.00 86.19 181 THR A C 1
ATOM 1398 O O . THR A 1 181 ? -7.604 11.927 5.987 1.00 86.19 181 THR A O 1
ATOM 1401 N N . SER A 1 182 ? -5.900 11.279 7.298 1.00 85.81 182 SER A N 1
ATOM 1402 C CA . SER A 1 182 ? -4.916 12.257 6.801 1.00 85.81 182 SER A CA 1
ATOM 1403 C C . SER A 1 182 ? -4.431 11.980 5.375 1.00 85.81 182 SER A C 1
ATOM 1405 O O . SER A 1 182 ? -3.833 12.850 4.745 1.00 85.81 182 SER A O 1
ATOM 1407 N N . TRP A 1 183 ? -4.731 10.802 4.826 1.00 87.81 183 TRP A N 1
ATOM 1408 C CA . TRP A 1 183 ? -4.343 10.392 3.473 1.00 87.81 183 TRP A CA 1
ATOM 1409 C C . TRP A 1 183 ? -4.823 11.354 2.378 1.00 87.81 183 TRP A C 1
ATOM 1411 O O . TRP A 1 183 ? -4.177 11.465 1.335 1.00 87.81 183 TRP A O 1
ATOM 1421 N N . ARG A 1 184 ? -5.924 12.079 2.626 1.00 86.56 184 ARG A N 1
ATOM 1422 C CA . ARG A 1 184 ? -6.547 13.032 1.695 1.00 86.56 184 ARG A CA 1
ATOM 1423 C C . ARG A 1 184 ? -5.586 14.116 1.211 1.00 86.56 184 ARG A C 1
ATOM 1425 O O . ARG A 1 184 ? -5.672 14.515 0.056 1.00 86.56 184 ARG A O 1
ATOM 1432 N N . THR A 1 185 ? -4.692 14.598 2.073 1.00 84.69 185 THR A N 1
ATOM 1433 C CA . THR A 1 185 ? -3.692 15.617 1.706 1.00 84.69 185 THR A CA 1
ATOM 1434 C C . THR A 1 185 ? -2.429 15.013 1.099 1.00 84.69 185 THR A C 1
ATOM 1436 O O . THR A 1 185 ? -1.679 15.711 0.422 1.00 84.69 185 THR A O 1
ATOM 1439 N N . ASP A 1 186 ? -2.209 13.716 1.312 1.00 85.88 186 ASP A N 1
ATOM 1440 C CA . ASP A 1 186 ? -1.004 12.998 0.897 1.00 85.88 186 ASP A CA 1
ATOM 1441 C C . ASP A 1 186 ? -1.178 12.254 -0.439 1.00 85.88 186 ASP A C 1
ATOM 1443 O O . ASP A 1 186 ? -0.204 11.743 -0.985 1.00 85.88 186 ASP A O 1
ATOM 1447 N N . ALA A 1 187 ? -2.387 12.224 -1.010 1.00 84.25 187 ALA A N 1
ATOM 1448 C CA . ALA A 1 187 ? -2.719 11.401 -2.179 1.00 84.25 187 ALA A CA 1
ATOM 1449 C C . ALA A 1 187 ? -1.871 11.642 -3.430 1.00 84.25 187 ALA A C 1
ATOM 1451 O O . ALA A 1 187 ? -1.681 10.734 -4.234 1.00 84.25 187 ALA A O 1
ATOM 1452 N N . THR A 1 188 ? -1.306 12.839 -3.570 1.00 87.12 188 THR A N 1
ATOM 1453 C CA . THR A 1 188 ? -0.460 13.215 -4.711 1.00 87.12 188 THR A CA 1
ATOM 1454 C C . THR A 1 188 ? 1.042 13.129 -4.410 1.00 87.12 188 THR A C 1
ATOM 1456 O O . THR A 1 188 ? 1.867 13.502 -5.256 1.00 87.12 188 THR A O 1
ATOM 1459 N N . ARG A 1 189 ? 1.417 12.683 -3.198 1.00 88.38 189 ARG A N 1
ATOM 1460 C CA . ARG A 1 189 ? 2.800 12.672 -2.699 1.00 88.38 189 ARG A CA 1
ATOM 1461 C C . ARG A 1 189 ? 3.661 11.652 -3.431 1.00 88.38 189 ARG A C 1
ATOM 1463 O O . ARG A 1 189 ? 4.775 11.986 -3.833 1.00 88.38 189 ARG A O 1
ATOM 1470 N N . LEU A 1 190 ? 3.161 10.429 -3.600 1.00 92.12 190 LEU A N 1
ATOM 1471 C CA . LEU A 1 190 ? 3.839 9.431 -4.418 1.00 92.12 190 LEU A CA 1
ATOM 1472 C C . LEU A 1 190 ? 3.718 9.845 -5.886 1.00 92.12 190 LEU A C 1
ATOM 1474 O O . LEU A 1 190 ? 2.623 10.025 -6.407 1.00 92.12 190 LEU A O 1
ATOM 1478 N N . ARG A 1 191 ? 4.852 9.998 -6.566 1.00 93.69 191 ARG A N 1
ATOM 1479 C CA . ARG A 1 191 ? 4.917 10.285 -8.003 1.00 93.69 191 ARG A CA 1
ATOM 1480 C C . ARG A 1 191 ? 5.885 9.294 -8.636 1.00 93.69 191 ARG A C 1
ATOM 1482 O O . ARG A 1 191 ? 7.090 9.541 -8.556 1.00 93.69 191 ARG A O 1
ATOM 1489 N N . PRO A 1 192 ? 5.402 8.167 -9.190 1.00 95.81 192 PRO A N 1
ATOM 1490 C CA . PRO A 1 192 ? 6.271 7.081 -9.635 1.00 95.81 192 PRO A CA 1
ATOM 1491 C C . PRO A 1 192 ? 7.354 7.514 -10.623 1.00 95.81 192 PRO A C 1
ATOM 1493 O O . PRO A 1 192 ? 8.503 7.110 -10.482 1.00 95.81 192 PRO A O 1
ATOM 1496 N N . GLU A 1 193 ? 7.038 8.404 -11.562 1.00 94.44 193 GLU A N 1
ATOM 1497 C CA . GLU A 1 193 ? 7.997 8.938 -12.532 1.00 94.44 193 GLU A CA 1
ATOM 1498 C C . GLU A 1 193 ? 9.114 9.701 -11.823 1.00 94.44 193 GLU A C 1
ATOM 1500 O O . GLU A 1 193 ? 10.291 9.439 -12.041 1.00 94.44 193 GLU A O 1
ATOM 1505 N N . THR A 1 194 ? 8.743 10.583 -10.891 1.00 93.69 194 THR A N 1
ATOM 1506 C CA . THR A 1 194 ? 9.703 11.345 -10.084 1.00 93.69 194 THR A CA 1
ATOM 1507 C C . THR A 1 194 ? 10.528 10.441 -9.170 1.00 93.69 194 THR A C 1
ATOM 1509 O O . THR A 1 194 ? 11.701 10.722 -8.941 1.00 93.69 194 THR A O 1
ATOM 1512 N N . PHE A 1 195 ? 9.933 9.378 -8.625 1.00 95.12 195 PHE A N 1
ATOM 1513 C CA . PHE A 1 195 ? 10.642 8.400 -7.807 1.00 95.12 195 PHE A CA 1
ATOM 1514 C C . PHE A 1 195 ? 11.706 7.678 -8.640 1.00 95.12 195 PHE A C 1
ATOM 1516 O O . PHE A 1 195 ? 12.880 7.692 -8.279 1.00 95.12 195 PHE A O 1
ATOM 1523 N N . VAL A 1 196 ? 11.317 7.133 -9.795 1.00 96.06 196 VAL A N 1
ATOM 1524 C CA . VAL A 1 196 ? 12.229 6.453 -10.723 1.00 96.06 196 VAL A CA 1
ATOM 1525 C C . VAL A 1 196 ? 13.335 7.401 -11.191 1.00 96.06 196 VAL A C 1
ATOM 1527 O O . VAL A 1 196 ? 14.515 7.094 -11.045 1.00 96.06 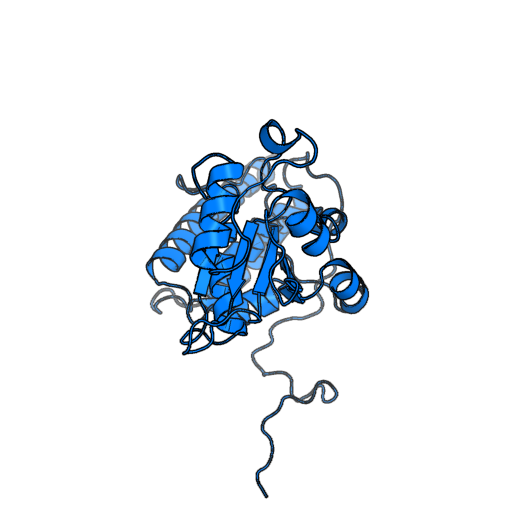196 VAL A O 1
ATOM 1530 N N . ASP A 1 197 ? 12.982 8.590 -11.677 1.00 94.25 197 ASP A N 1
ATOM 1531 C CA . ASP A 1 197 ? 13.954 9.546 -12.220 1.00 94.25 197 ASP A CA 1
ATOM 1532 C C . ASP A 1 197 ? 14.942 10.054 -11.163 1.00 94.25 197 ASP A C 1
ATOM 1534 O O . ASP A 1 197 ? 16.036 10.506 -11.500 1.00 94.25 197 ASP A O 1
ATOM 1538 N N . ARG A 1 198 ? 14.601 9.989 -9.873 1.00 93.12 198 ARG A N 1
ATOM 1539 C CA . ARG A 1 198 ? 15.520 10.367 -8.792 1.00 93.12 198 ARG A CA 1
ATOM 1540 C C . ARG A 1 198 ? 16.415 9.224 -8.353 1.00 93.12 198 ARG A C 1
ATOM 1542 O O . ARG A 1 198 ? 17.589 9.484 -8.101 1.00 93.12 198 ARG A O 1
ATOM 1549 N N . TRP A 1 199 ? 15.857 8.019 -8.258 1.00 95.62 199 TRP A N 1
ATOM 1550 C CA . TRP A 1 199 ? 16.451 6.945 -7.465 1.00 95.62 199 TRP A CA 1
ATOM 1551 C C . TRP A 1 199 ? 16.930 5.740 -8.267 1.00 95.62 199 TRP A C 1
ATOM 1553 O O . TRP A 1 199 ? 17.718 4.962 -7.743 1.00 95.62 199 TRP A O 1
ATOM 1563 N N . PHE A 1 200 ? 16.480 5.568 -9.511 1.00 96.56 200 PHE A N 1
ATOM 1564 C CA . PHE A 1 200 ? 16.851 4.420 -10.346 1.00 96.56 200 PHE A CA 1
ATOM 1565 C C . PHE A 1 200 ? 17.977 4.800 -11.299 1.00 96.56 200 PHE A C 1
ATOM 1567 O O . PHE A 1 200 ? 17.918 5.878 -11.895 1.00 96.56 200 PHE A O 1
ATOM 1574 N N . ILE A 1 201 ? 18.986 3.944 -11.474 1.00 97.12 201 ILE A N 1
ATOM 1575 C CA . ILE A 1 201 ? 20.041 4.163 -12.478 1.00 97.12 201 ILE A CA 1
ATOM 1576 C C . ILE A 1 201 ? 19.406 4.249 -13.869 1.00 97.12 201 ILE A C 1
ATOM 1578 O O . ILE A 1 201 ? 19.571 5.270 -14.539 1.00 97.12 201 ILE A O 1
ATOM 1582 N N . ASP A 1 202 ? 18.584 3.258 -14.218 1.00 95.75 202 ASP A N 1
ATOM 1583 C CA . ASP A 1 202 ? 17.853 3.186 -15.481 1.00 95.75 202 ASP A CA 1
ATOM 1584 C C . ASP A 1 202 ? 16.345 3.182 -15.210 1.00 95.75 202 ASP A C 1
ATOM 1586 O O . ASP A 1 202 ? 15.884 2.438 -14.349 1.00 95.75 202 ASP A O 1
ATOM 1590 N N . PRO A 1 203 ? 15.519 3.971 -15.909 1.00 95.12 203 PRO A N 1
ATOM 1591 C CA . PRO A 1 203 ? 14.074 3.852 -15.756 1.00 95.12 203 PRO A CA 1
ATOM 1592 C C . PRO A 1 203 ? 13.564 2.507 -16.316 1.00 95.12 203 PRO A C 1
ATOM 1594 O O . PRO A 1 203 ? 14.070 2.058 -17.347 1.00 95.12 203 PRO A O 1
ATOM 1597 N N . PRO A 1 204 ? 12.535 1.874 -15.708 1.00 96.62 204 PRO A N 1
ATOM 1598 C CA . PRO A 1 204 ? 11.841 0.744 -16.327 1.00 96.62 204 PRO A CA 1
ATOM 1599 C C . PRO A 1 204 ? 11.272 1.135 -17.697 1.00 96.62 204 PRO A C 1
ATOM 1601 O O . PRO A 1 204 ? 10.898 2.297 -17.898 1.00 96.62 204 PRO A O 1
ATOM 1604 N N . LEU A 1 205 ? 11.178 0.179 -18.630 1.00 96.50 205 LEU A N 1
ATOM 1605 C CA . LEU A 1 205 ? 10.737 0.475 -20.004 1.00 96.50 205 LEU A CA 1
ATOM 1606 C C . LEU A 1 205 ? 9.297 0.995 -20.042 1.00 96.50 205 LEU A C 1
ATOM 1608 O O . LEU A 1 205 ? 8.978 1.892 -20.822 1.00 96.50 205 LEU A O 1
ATOM 1612 N N . LEU A 1 206 ? 8.439 0.452 -19.175 1.00 96.81 206 LEU A N 1
ATOM 1613 C CA . LEU A 1 206 ? 7.106 0.978 -18.914 1.00 96.81 206 LEU A CA 1
ATOM 1614 C C . LEU A 1 206 ? 7.095 1.654 -17.542 1.00 96.81 206 LEU A C 1
ATOM 1616 O O . LEU A 1 206 ? 7.489 1.057 -16.540 1.00 96.81 206 LEU A O 1
ATOM 1620 N N . ARG A 1 207 ? 6.640 2.910 -17.483 1.00 95.81 207 ARG A N 1
ATOM 1621 C CA . ARG A 1 207 ? 6.611 3.661 -16.223 1.00 95.81 207 ARG A CA 1
ATOM 1622 C C . ARG A 1 207 ? 5.609 3.039 -15.240 1.00 95.81 207 ARG A C 1
ATOM 1624 O O . ARG A 1 207 ? 4.508 2.683 -15.666 1.00 95.81 207 ARG A O 1
ATOM 1631 N N . PRO A 1 208 ? 5.955 2.927 -13.942 1.00 97.75 208 PRO A N 1
ATOM 1632 C CA . PRO A 1 208 ? 5.029 2.380 -12.962 1.00 97.75 208 PRO A CA 1
ATOM 1633 C C . PRO A 1 208 ? 3.770 3.240 -12.824 1.00 97.75 208 PRO A C 1
ATOM 1635 O O . PRO A 1 208 ? 3.843 4.468 -12.813 1.00 97.75 208 PRO A O 1
ATOM 1638 N N . ILE A 1 209 ? 2.622 2.589 -12.663 1.00 97.44 209 ILE A N 1
ATOM 1639 C CA . ILE A 1 209 ? 1.343 3.251 -12.407 1.00 97.44 209 ILE A CA 1
ATOM 1640 C C . ILE A 1 209 ? 1.217 3.515 -10.908 1.00 97.44 209 ILE A C 1
ATOM 1642 O O . ILE A 1 209 ? 1.538 2.664 -10.075 1.00 97.44 209 ILE A O 1
ATOM 1646 N N . ARG A 1 210 ? 0.726 4.705 -10.558 1.00 97.12 210 ARG A N 1
ATOM 1647 C CA . ARG A 1 210 ? 0.442 5.067 -9.170 1.00 97.12 210 ARG A CA 1
ATOM 1648 C C . ARG A 1 210 ? -0.796 4.331 -8.664 1.00 97.12 210 ARG A C 1
ATOM 1650 O O . ARG A 1 210 ? -1.850 4.380 -9.300 1.00 97.12 210 ARG A O 1
ATOM 1657 N N . ALA A 1 211 ? -0.666 3.714 -7.500 1.00 97.69 211 ALA A N 1
ATOM 1658 C CA . ALA A 1 211 ? -1.758 3.143 -6.730 1.00 97.69 211 ALA A CA 1
ATOM 1659 C C . ALA A 1 211 ? -1.784 3.730 -5.312 1.00 97.69 211 ALA A C 1
ATOM 1661 O O . ALA A 1 211 ? -0.792 4.288 -4.835 1.00 97.69 211 ALA A O 1
ATOM 1662 N N . TYR A 1 212 ? -2.918 3.606 -4.628 1.00 97.44 212 TYR A N 1
ATOM 1663 C CA . TYR A 1 212 ? -3.052 4.074 -3.253 1.00 97.44 212 TYR A CA 1
ATOM 1664 C C . TYR A 1 212 ? -4.019 3.193 -2.466 1.00 97.44 212 TYR A C 1
ATOM 1666 O O . TYR A 1 212 ? -5.177 3.065 -2.855 1.00 97.44 212 TYR A O 1
ATOM 1674 N N . CYS A 1 213 ? -3.553 2.607 -1.364 1.00 97.94 213 CYS A N 1
ATOM 1675 C CA . CYS A 1 213 ? -4.384 1.849 -0.433 1.00 97.94 213 CYS A CA 1
ATOM 1676 C C . CYS A 1 213 ? -4.721 2.710 0.788 1.00 97.94 213 CYS A C 1
ATOM 1678 O O . CYS A 1 213 ? -3.821 3.235 1.447 1.00 97.94 213 CYS A O 1
ATOM 1680 N N . VAL A 1 214 ? -6.006 2.859 1.104 1.00 97.31 214 VAL A N 1
ATOM 1681 C CA . VAL A 1 214 ? -6.468 3.655 2.247 1.00 97.31 214 VAL A CA 1
ATOM 1682 C C . VAL A 1 214 ? -7.453 2.860 3.094 1.00 97.31 214 VAL A C 1
ATOM 1684 O O . VAL A 1 214 ? -8.347 2.198 2.572 1.00 97.31 214 VAL A O 1
ATOM 1687 N N . ALA A 1 215 ? -7.294 2.920 4.417 1.00 96.75 215 ALA A N 1
ATOM 1688 C CA . ALA A 1 215 ? -8.177 2.203 5.342 1.00 96.75 215 ALA A CA 1
ATOM 1689 C C . ALA A 1 215 ? -9.606 2.773 5.376 1.00 96.75 215 ALA A C 1
ATOM 1691 O O . ALA A 1 215 ? -10.555 2.105 5.796 1.00 96.75 215 ALA A O 1
ATOM 1692 N N . GLU A 1 216 ? -9.768 4.020 4.938 1.00 94.75 216 GLU A N 1
ATOM 1693 C CA . GLU A 1 216 ? -11.043 4.718 4.900 1.00 94.75 216 GLU A CA 1
ATOM 1694 C C . GLU A 1 216 ? -11.890 4.316 3.685 1.00 94.75 216 GLU A C 1
ATOM 1696 O O . GLU A 1 216 ? -11.359 4.007 2.621 1.00 94.75 216 GLU A O 1
ATOM 1701 N N . ALA A 1 217 ? -13.215 4.311 3.841 1.00 93.81 217 ALA A N 1
ATOM 1702 C CA . ALA A 1 217 ? -14.143 4.202 2.717 1.00 93.81 217 ALA A CA 1
ATOM 1703 C C . ALA A 1 217 ? -14.349 5.595 2.116 1.00 93.81 217 ALA A C 1
ATOM 1705 O O . ALA A 1 217 ? -14.635 6.540 2.852 1.00 93.81 217 ALA A O 1
ATOM 1706 N N . VAL A 1 218 ? -14.191 5.735 0.802 1.00 92.25 218 VAL A N 1
ATOM 1707 C CA . VAL A 1 218 ? -14.259 7.054 0.163 1.00 92.25 218 VAL A CA 1
ATOM 1708 C C . VAL A 1 218 ? -15.708 7.395 -0.185 1.00 92.25 218 VAL A C 1
ATOM 1710 O O . VAL A 1 218 ? -16.357 6.608 -0.875 1.00 92.25 218 VAL A O 1
ATOM 1713 N N . PRO A 1 219 ? -16.225 8.568 0.228 1.00 90.19 219 PRO A N 1
ATOM 1714 C CA . PRO A 1 219 ? -17.567 8.997 -0.147 1.00 90.19 219 PRO A CA 1
ATOM 1715 C C . PRO A 1 219 ? -17.751 9.097 -1.668 1.00 90.19 219 PRO A C 1
ATOM 1717 O O . PRO A 1 219 ? -16.886 9.608 -2.386 1.00 90.19 219 PRO A O 1
ATOM 1720 N N . GLN A 1 220 ? -18.913 8.667 -2.167 1.00 90.06 220 GLN A N 1
ATOM 1721 C CA . GLN A 1 220 ? -19.205 8.610 -3.605 1.00 90.06 220 GLN A CA 1
ATOM 1722 C C . GLN A 1 220 ? -19.095 9.977 -4.300 1.00 90.06 220 GLN A C 1
ATOM 1724 O O . GLN A 1 220 ? -18.632 10.070 -5.437 1.00 90.06 220 GLN A O 1
ATOM 1729 N N . ASN A 1 221 ? -19.484 11.054 -3.616 1.00 93.50 221 ASN A N 1
ATOM 1730 C CA . ASN A 1 221 ? -19.396 12.424 -4.127 1.00 93.50 221 ASN A CA 1
ATOM 1731 C C . ASN A 1 221 ? -17.949 12.935 -4.260 1.00 93.50 221 ASN A C 1
ATOM 1733 O O . ASN A 1 221 ? -17.709 13.873 -5.018 1.00 93.50 221 ASN A O 1
ATOM 1737 N N . GLU A 1 222 ? -16.986 12.327 -3.563 1.00 92.12 222 GLU A N 1
ATOM 1738 C CA . GLU A 1 222 ? -15.561 12.656 -3.675 1.00 92.12 222 GLU A CA 1
ATOM 1739 C C . GLU A 1 222 ? -14.804 11.707 -4.612 1.00 92.12 222 GLU A C 1
ATOM 1741 O O . GLU A 1 222 ? -13.690 12.022 -5.035 1.00 92.12 222 GLU A O 1
ATOM 1746 N N . TRP A 1 223 ? -15.397 10.563 -4.962 1.00 93.31 223 TRP A N 1
ATOM 1747 C CA . TRP A 1 223 ? -14.730 9.439 -5.620 1.00 93.31 223 TRP A CA 1
ATOM 1748 C C . TRP A 1 223 ? -13.865 9.845 -6.820 1.00 93.31 223 TRP A C 1
ATOM 1750 O O . TRP A 1 223 ? -12.669 9.556 -6.863 1.00 93.31 223 TRP A O 1
ATOM 1760 N N . ASN A 1 224 ? -14.447 10.576 -7.774 1.00 94.94 224 ASN A N 1
ATOM 1761 C CA . ASN A 1 224 ? -13.753 10.975 -9.001 1.00 94.94 224 ASN A CA 1
ATOM 1762 C C . ASN A 1 224 ? -12.531 11.857 -8.722 1.00 94.94 224 ASN A C 1
ATOM 1764 O O . ASN A 1 224 ? -11.481 11.654 -9.328 1.00 94.94 224 ASN A O 1
ATOM 1768 N N . LEU A 1 225 ? -12.654 12.807 -7.791 1.00 93.50 225 LEU A N 1
ATOM 1769 C CA . LEU A 1 225 ? -11.551 13.680 -7.396 1.00 93.50 225 LEU A CA 1
ATOM 1770 C C . LEU A 1 225 ? -10.435 12.862 -6.736 1.00 93.50 225 LEU A C 1
ATOM 1772 O O . LEU A 1 225 ? -9.269 12.981 -7.107 1.00 93.50 225 LEU A O 1
ATOM 1776 N N . ARG A 1 226 ? -10.798 11.970 -5.807 1.00 93.81 226 ARG A N 1
ATOM 1777 C CA . ARG A 1 226 ? -9.828 11.135 -5.086 1.00 93.81 226 ARG A CA 1
ATOM 1778 C C . ARG A 1 226 ? -9.087 10.181 -6.010 1.00 93.81 226 ARG A C 1
ATOM 1780 O O . ARG A 1 226 ? -7.885 10.014 -5.845 1.00 93.81 226 ARG A O 1
ATOM 1787 N N . VAL A 1 227 ? -9.762 9.596 -6.998 1.00 94.38 227 VAL A N 1
ATOM 1788 C CA . VAL A 1 227 ? -9.126 8.743 -8.014 1.00 94.38 227 VAL A CA 1
ATOM 1789 C C . VAL A 1 227 ? -8.156 9.539 -8.889 1.00 94.38 227 VAL A C 1
ATOM 1791 O O . VAL A 1 227 ? -7.073 9.044 -9.189 1.00 94.38 227 VAL A O 1
ATOM 1794 N N . GLN A 1 228 ? -8.482 10.777 -9.274 1.00 93.25 228 GLN A N 1
ATOM 1795 C CA . GLN A 1 228 ? -7.559 11.616 -10.052 1.00 93.25 228 GLN A CA 1
ATOM 1796 C C . GLN A 1 228 ? -6.267 11.921 -9.279 1.00 93.25 228 GLN A C 1
ATOM 1798 O O . GLN A 1 228 ? -5.172 11.835 -9.842 1.00 93.25 228 GLN A O 1
ATOM 1803 N N . ASP A 1 229 ? -6.377 12.202 -7.980 1.00 91.94 229 ASP A N 1
ATOM 1804 C CA . ASP A 1 229 ? -5.216 12.445 -7.123 1.00 91.94 229 ASP A CA 1
ATOM 1805 C C . ASP A 1 229 ? -4.418 11.159 -6.868 1.00 91.94 229 ASP A C 1
ATOM 1807 O O . ASP A 1 229 ? -3.203 11.111 -7.075 1.00 91.94 229 ASP A O 1
ATOM 1811 N N . ALA A 1 230 ? -5.101 10.090 -6.464 1.00 92.56 230 ALA A N 1
ATOM 1812 C CA . ALA A 1 230 ? -4.498 8.842 -6.013 1.00 92.56 230 ALA A CA 1
ATOM 1813 C C . ALA A 1 230 ? -3.995 7.940 -7.151 1.00 92.56 230 ALA A C 1
ATOM 1815 O O . ALA A 1 230 ? -3.077 7.153 -6.942 1.00 92.56 230 ALA A O 1
ATOM 1816 N N . GLY A 1 231 ? -4.567 8.040 -8.352 1.00 95.06 231 GLY A N 1
ATOM 1817 C CA . GLY A 1 231 ? -4.417 7.024 -9.390 1.00 95.06 231 GLY A CA 1
ATOM 1818 C C . GLY A 1 231 ? -5.306 5.811 -9.101 1.00 95.06 231 GLY A C 1
ATOM 1819 O O . GLY A 1 231 ? -6.506 5.945 -8.858 1.00 95.06 231 GLY A O 1
ATOM 1820 N N . LEU A 1 232 ? -4.733 4.609 -9.130 1.00 97.12 232 LEU A N 1
ATOM 1821 C CA . LEU A 1 232 ? -5.470 3.383 -8.831 1.00 97.12 232 LEU A CA 1
ATOM 1822 C C . LEU A 1 232 ? -5.783 3.293 -7.324 1.00 97.12 232 LEU A C 1
ATOM 1824 O O . LEU A 1 232 ? -4.954 2.859 -6.527 1.00 97.12 232 LEU A O 1
ATOM 1828 N N . LEU A 1 233 ? -6.982 3.738 -6.944 1.00 97.50 233 LEU A N 1
ATOM 1829 C CA . LEU A 1 233 ? -7.415 3.855 -5.551 1.00 97.50 233 LEU A CA 1
ATOM 1830 C C . LEU A 1 233 ? -8.078 2.573 -5.027 1.00 97.50 233 LEU A C 1
ATOM 1832 O O . LEU A 1 233 ? -9.048 2.076 -5.609 1.00 97.50 233 LEU A O 1
ATOM 1836 N N . PHE A 1 234 ? -7.591 2.097 -3.887 1.00 98.12 234 PHE A N 1
ATOM 1837 C CA . PHE A 1 234 ? -8.138 0.996 -3.103 1.00 98.12 234 PHE A CA 1
ATOM 1838 C C . PHE A 1 234 ? -8.591 1.547 -1.752 1.00 98.12 234 PHE A C 1
ATOM 1840 O O . PHE A 1 234 ? -7.788 1.722 -0.838 1.00 98.12 234 PHE A O 1
ATOM 1847 N N . ASP A 1 235 ? -9.876 1.864 -1.651 1.00 97.38 235 ASP A N 1
ATOM 1848 C CA . ASP A 1 235 ? -10.501 2.239 -0.389 1.00 97.38 235 ASP A CA 1
ATOM 1849 C C . ASP A 1 235 ? -10.884 0.994 0.424 1.00 97.38 235 ASP A C 1
ATOM 1851 O O . ASP A 1 235 ? -10.719 -0.143 -0.037 1.00 97.38 235 ASP A O 1
ATOM 1855 N N . ARG A 1 236 ? -11.434 1.196 1.626 1.00 97.00 236 ARG A N 1
ATOM 1856 C CA . ARG A 1 236 ? -11.857 0.099 2.509 1.00 97.00 236 ARG A CA 1
ATOM 1857 C C . ARG A 1 236 ? -12.676 -0.968 1.786 1.00 97.00 236 ARG A C 1
ATOM 1859 O O . ARG A 1 236 ? -12.402 -2.155 1.939 1.00 97.00 236 ARG A O 1
ATOM 1866 N N . CYS A 1 237 ? -13.671 -0.552 1.008 1.00 95.19 237 CYS A N 1
ATOM 1867 C CA . CYS A 1 237 ? -14.596 -1.458 0.338 1.00 95.19 237 CYS A CA 1
ATOM 1868 C C . CYS A 1 237 ? -13.872 -2.324 -0.698 1.00 95.19 237 CYS A C 1
ATOM 1870 O O . CYS A 1 237 ? -14.050 -3.544 -0.721 1.00 95.19 237 CYS A O 1
ATOM 1872 N N . ARG A 1 238 ? -12.997 -1.720 -1.512 1.00 97.44 238 ARG A N 1
ATOM 1873 C CA . ARG A 1 238 ? -12.178 -2.458 -2.485 1.00 97.44 238 ARG A CA 1
ATOM 1874 C C . ARG A 1 238 ? -11.198 -3.406 -1.807 1.00 97.44 238 ARG A C 1
ATOM 1876 O O . ARG A 1 238 ? -11.104 -4.557 -2.225 1.00 97.44 238 ARG A O 1
ATOM 1883 N N . ILE A 1 239 ? -10.525 -2.962 -0.747 1.00 98.25 239 ILE A N 1
ATOM 1884 C CA . ILE A 1 239 ? -9.589 -3.793 0.022 1.00 98.25 239 ILE A CA 1
ATOM 1885 C C . ILE A 1 239 ? -10.303 -5.029 0.581 1.00 98.25 239 ILE A C 1
ATOM 1887 O O . ILE A 1 239 ? -9.856 -6.148 0.351 1.00 98.25 239 ILE A O 1
ATOM 1891 N N . VAL A 1 240 ? -11.450 -4.848 1.241 1.00 96.75 240 VAL A N 1
ATOM 1892 C CA . VAL A 1 240 ? -12.259 -5.951 1.785 1.00 96.75 240 VAL A CA 1
ATOM 1893 C C . VAL A 1 240 ? -12.750 -6.884 0.675 1.00 96.75 240 VAL A C 1
ATOM 1895 O O . VAL A 1 240 ? -12.740 -8.101 0.832 1.00 96.75 240 VAL A O 1
ATOM 1898 N N . SER A 1 241 ? -13.143 -6.353 -0.486 1.00 95.38 241 SER A N 1
ATOM 1899 C CA . SER A 1 241 ? -13.571 -7.202 -1.606 1.00 95.38 241 SER A CA 1
ATOM 1900 C C . SER A 1 241 ? -12.455 -8.116 -2.135 1.00 95.38 241 SER A C 1
ATOM 1902 O O . SER A 1 241 ? -12.748 -9.207 -2.623 1.00 95.38 241 SER A O 1
ATOM 1904 N N . LEU A 1 242 ? -11.194 -7.693 -1.987 1.00 96.12 242 LEU A N 1
ATOM 1905 C CA . LEU A 1 242 ? -9.990 -8.359 -2.492 1.00 96.12 242 LEU A CA 1
ATOM 1906 C C . LEU A 1 242 ? -9.235 -9.162 -1.418 1.00 96.12 242 LEU A C 1
ATOM 1908 O O . LEU A 1 242 ? -8.193 -9.745 -1.720 1.00 96.12 242 LEU A O 1
ATOM 1912 N N . SER A 1 243 ? -9.734 -9.215 -0.177 1.00 95.31 243 SER A N 1
ATOM 1913 C CA . SER A 1 243 ? -9.000 -9.797 0.953 1.00 95.31 243 SER A CA 1
ATOM 1914 C C . SER A 1 243 ? -9.174 -11.309 1.136 1.00 95.31 243 SER A C 1
ATOM 1916 O O . SER A 1 243 ? -8.616 -11.881 2.067 1.00 95.31 243 SER A O 1
ATOM 1918 N N . SER A 1 244 ? -9.928 -11.982 0.262 1.00 90.50 244 SER A N 1
ATOM 1919 C CA . SER A 1 244 ? -10.201 -13.424 0.384 1.00 90.50 244 SER A CA 1
ATOM 1920 C C . SER A 1 244 ? -8.964 -14.317 0.256 1.00 90.50 244 SER A C 1
ATOM 1922 O O . SER A 1 244 ? -8.991 -15.450 0.717 1.00 90.50 244 SER A O 1
ATOM 1924 N N . SER A 1 245 ? -7.901 -13.833 -0.379 1.00 88.25 245 SER A N 1
ATOM 1925 C CA . SER A 1 245 ? -6.645 -14.561 -0.601 1.00 88.25 245 SER A CA 1
ATOM 1926 C C . SER A 1 245 ? -5.511 -14.103 0.324 1.00 88.25 245 SER A C 1
ATOM 1928 O O . SER A 1 245 ? -4.350 -14.453 0.102 1.00 88.25 245 SER A O 1
ATOM 1930 N N . VAL A 1 246 ? -5.820 -13.294 1.343 1.00 94.12 246 VAL A N 1
ATOM 1931 C CA . VAL A 1 246 ? -4.832 -12.870 2.340 1.00 94.12 246 VAL A CA 1
ATOM 1932 C C . VAL A 1 246 ? -4.357 -14.101 3.126 1.00 94.12 246 VAL A C 1
ATOM 1934 O O . VAL A 1 246 ? -5.195 -14.909 3.528 1.00 94.12 246 VAL A O 1
ATOM 1937 N N . PRO A 1 247 ? -3.039 -14.268 3.356 1.00 93.94 247 PRO A N 1
ATOM 1938 C CA . PRO A 1 247 ? -2.517 -15.413 4.096 1.00 93.94 247 PRO A CA 1
ATOM 1939 C C . PRO A 1 247 ? -3.094 -15.514 5.509 1.00 93.94 247 PRO A C 1
ATOM 1941 O O . PRO A 1 247 ? -3.214 -14.505 6.204 1.00 93.94 247 PRO A O 1
ATOM 1944 N N . GLU A 1 248 ? -3.364 -16.740 5.956 1.00 93.88 248 GLU A N 1
ATOM 1945 C CA . GLU A 1 248 ? -3.929 -17.030 7.282 1.00 93.88 248 GLU A CA 1
ATOM 1946 C C . GLU A 1 248 ? -3.100 -16.415 8.416 1.00 93.88 248 GLU A C 1
ATOM 1948 O O . GLU A 1 248 ? -3.651 -15.746 9.281 1.00 93.88 248 GLU A O 1
ATOM 1953 N N . SER A 1 249 ? -1.769 -16.502 8.348 1.00 94.56 249 SER A N 1
ATOM 1954 C CA . SER A 1 249 ? -0.881 -15.896 9.349 1.00 94.56 249 SER A CA 1
ATOM 1955 C C . SER A 1 249 ? -1.014 -14.372 9.450 1.00 94.56 249 SER A C 1
ATOM 1957 O O . SER A 1 249 ? -0.889 -13.806 10.535 1.00 94.56 249 SER A O 1
ATOM 1959 N N . LEU A 1 250 ? -1.281 -13.687 8.333 1.00 96.12 250 LEU A N 1
ATOM 1960 C CA . LEU A 1 250 ? -1.522 -12.246 8.343 1.00 96.12 250 LEU A CA 1
ATOM 1961 C C . LEU A 1 250 ? -2.934 -11.929 8.849 1.00 96.12 250 LEU A C 1
ATOM 1963 O O . LEU A 1 250 ? -3.115 -10.937 9.549 1.00 96.12 250 LEU A O 1
ATOM 1967 N N . LEU A 1 251 ? -3.928 -12.769 8.548 1.00 96.38 251 LEU A N 1
ATOM 1968 C CA . LEU A 1 251 ? -5.273 -12.635 9.114 1.00 96.38 251 LEU A CA 1
ATOM 1969 C C . LEU A 1 251 ? -5.270 -12.822 10.634 1.00 96.38 251 LEU A C 1
ATOM 1971 O O . LEU A 1 251 ? -5.918 -12.044 11.329 1.00 96.38 251 LEU A O 1
ATOM 1975 N N . GLU A 1 252 ? -4.511 -13.787 11.152 1.00 95.00 252 GLU A N 1
ATOM 1976 C CA . GLU A 1 252 ? -4.306 -13.983 12.590 1.00 95.00 252 GLU A CA 1
ATOM 1977 C C . GLU A 1 252 ? -3.683 -12.741 13.236 1.00 95.00 252 GLU A C 1
ATOM 1979 O O . GLU A 1 252 ? -4.178 -12.253 14.251 1.00 95.00 252 GLU A O 1
ATOM 1984 N N . GLU A 1 253 ? -2.637 -12.178 12.627 1.00 95.94 253 GLU A N 1
ATOM 1985 C CA . GLU A 1 253 ? -2.007 -10.948 13.110 1.00 95.94 253 GLU A CA 1
ATOM 1986 C C . GLU A 1 253 ? -2.992 -9.766 13.127 1.00 95.94 253 GLU A C 1
ATOM 1988 O O . GLU A 1 253 ? -3.112 -9.059 14.133 1.00 95.94 253 GLU A O 1
ATOM 1993 N N . ILE A 1 254 ? -3.747 -9.584 12.039 1.00 97.44 254 ILE A N 1
ATOM 1994 C CA . ILE A 1 254 ? -4.786 -8.556 11.923 1.00 97.44 254 ILE A CA 1
ATOM 1995 C C . ILE A 1 254 ? -5.856 -8.749 13.002 1.00 97.44 254 ILE A C 1
ATOM 1997 O O . ILE A 1 254 ? -6.260 -7.778 13.648 1.00 97.44 254 ILE A O 1
ATOM 2001 N N . HIS A 1 255 ? -6.313 -9.982 13.216 1.00 95.62 255 HIS A N 1
ATOM 2002 C CA . HIS A 1 255 ? -7.316 -10.314 14.223 1.00 95.62 255 HIS A CA 1
ATOM 2003 C C . HIS A 1 255 ? -6.804 -10.007 15.639 1.00 95.62 255 HIS A C 1
ATOM 2005 O O . HIS A 1 255 ? -7.481 -9.317 16.402 1.00 95.62 255 HIS A O 1
ATOM 2011 N N . LEU A 1 256 ? -5.577 -10.422 15.975 1.00 95.94 256 LEU A N 1
ATOM 2012 C CA . LEU A 1 256 ? -4.958 -10.158 17.278 1.00 95.94 256 LEU A CA 1
ATOM 2013 C C . LEU A 1 256 ? -4.811 -8.660 17.560 1.00 95.94 256 LEU A C 1
ATOM 2015 O O . LEU A 1 256 ? -5.148 -8.201 18.657 1.00 95.94 256 LEU A O 1
ATOM 2019 N N . TRP A 1 257 ? -4.345 -7.888 16.574 1.00 97.56 257 TRP A N 1
ATOM 2020 C CA . TRP A 1 257 ? -4.273 -6.435 16.702 1.00 97.56 257 TRP A CA 1
ATOM 2021 C C . TRP A 1 257 ? -5.665 -5.831 16.908 1.00 97.56 257 TRP A C 1
ATOM 2023 O O . TRP A 1 257 ? -5.855 -5.002 17.799 1.00 97.56 257 TRP A O 1
ATOM 2033 N N . THR A 1 258 ? -6.646 -6.281 16.123 1.00 95.81 258 THR A N 1
ATOM 2034 C CA . THR A 1 258 ? -8.028 -5.780 16.145 1.00 95.81 258 THR A CA 1
ATOM 2035 C C . THR A 1 258 ? -8.684 -6.019 17.496 1.00 95.81 258 THR A C 1
ATOM 2037 O O . THR A 1 258 ? -9.239 -5.083 18.065 1.00 95.81 258 THR A O 1
ATOM 2040 N N . GLU A 1 259 ? -8.568 -7.218 18.067 1.00 94.44 259 GLU A N 1
ATOM 2041 C CA . GLU A 1 259 ? -9.147 -7.519 19.379 1.00 94.44 259 GLU A CA 1
ATOM 2042 C C . GLU A 1 259 ? -8.472 -6.741 20.511 1.00 94.44 259 GLU A C 1
ATOM 2044 O O . GLU A 1 259 ? -9.139 -6.266 21.435 1.00 94.44 259 GLU A O 1
ATOM 2049 N N . ALA A 1 260 ? -7.152 -6.554 20.446 1.00 94.12 260 ALA A N 1
ATOM 2050 C CA . ALA A 1 260 ? -6.441 -5.734 21.421 1.00 94.12 260 ALA A CA 1
ATOM 2051 C C . ALA A 1 260 ? -6.832 -4.247 21.318 1.00 94.12 260 ALA A C 1
ATOM 2053 O O . ALA A 1 260 ? -7.059 -3.595 22.341 1.00 94.12 260 ALA A O 1
ATOM 2054 N N . ALA A 1 261 ? -6.959 -3.720 20.098 1.00 93.56 261 ALA A N 1
ATOM 2055 C CA . ALA A 1 261 ? -7.410 -2.357 19.833 1.00 93.56 261 ALA A CA 1
ATOM 2056 C C . ALA A 1 261 ? -8.867 -2.145 20.270 1.00 93.56 261 ALA A C 1
ATOM 2058 O O . ALA A 1 261 ? -9.200 -1.136 20.890 1.00 93.56 261 ALA A O 1
ATOM 2059 N N . ARG A 1 262 ? -9.729 -3.132 20.021 1.00 91.62 262 ARG A N 1
ATOM 2060 C CA . ARG A 1 262 ? -11.130 -3.136 20.442 1.00 91.62 262 ARG A CA 1
ATOM 2061 C C . ARG A 1 262 ? -11.261 -3.047 21.963 1.00 91.62 262 ARG A C 1
ATOM 2063 O O . ARG A 1 262 ? -11.967 -2.175 22.460 1.00 91.62 262 ARG A O 1
ATOM 2070 N N . LYS A 1 263 ? -10.537 -3.892 22.709 1.00 91.38 263 LYS A N 1
ATOM 2071 C CA . LYS A 1 263 ? -10.504 -3.846 24.186 1.00 91.38 263 LYS A CA 1
ATOM 2072 C C . LYS A 1 263 ? -10.046 -2.487 24.710 1.00 91.38 263 LYS A C 1
ATOM 2074 O O . LYS A 1 263 ? -10.610 -1.986 25.677 1.00 91.38 263 LYS A O 1
ATOM 2079 N N . PHE A 1 264 ? -9.050 -1.887 24.059 1.00 89.56 264 PHE A N 1
ATOM 2080 C CA . PHE A 1 264 ? -8.602 -0.539 24.393 1.00 89.56 264 PHE A CA 1
ATOM 2081 C C . PHE A 1 264 ? -9.730 0.490 24.221 1.00 89.56 264 PHE A C 1
ATOM 2083 O O . PHE A 1 264 ? -9.995 1.238 25.160 1.00 89.56 264 PHE A O 1
ATOM 2090 N N . VAL A 1 265 ? -10.432 0.485 23.081 1.00 86.19 265 VAL A N 1
ATOM 2091 C CA . VAL A 1 265 ? -11.554 1.406 22.813 1.00 86.19 265 VAL A CA 1
ATOM 2092 C C . VAL A 1 265 ? -12.643 1.293 23.881 1.00 86.19 265 VAL A C 1
ATOM 2094 O O . VAL A 1 265 ? -13.009 2.316 24.454 1.00 86.19 265 VAL A O 1
ATOM 2097 N N . PHE A 1 266 ? -13.090 0.073 24.200 1.00 83.19 266 PHE A N 1
ATOM 2098 C CA . PHE A 1 266 ? -14.093 -0.152 25.249 1.00 83.19 266 PHE A CA 1
ATOM 2099 C C . PHE A 1 266 ? -13.616 0.356 26.615 1.00 83.19 266 PHE A C 1
ATOM 2101 O O . PHE A 1 266 ? -14.338 1.068 27.305 1.00 83.19 266 PHE A O 1
ATOM 2108 N N . SER A 1 267 ? -12.360 0.082 26.984 1.00 83.38 267 SER A N 1
ATOM 2109 C CA . SER A 1 267 ? -11.820 0.552 28.266 1.00 83.38 267 SER A CA 1
ATOM 2110 C C . SER A 1 267 ? -11.727 2.080 28.370 1.00 83.38 267 SER A C 1
ATOM 2112 O O . SER A 1 267 ? -11.813 2.633 29.464 1.00 83.38 267 SER A O 1
ATOM 2114 N N . GLU A 1 268 ? -11.520 2.779 27.251 1.00 80.19 268 GLU A N 1
ATOM 2115 C CA . GLU A 1 268 ? -11.447 4.243 27.219 1.00 80.19 268 GLU A CA 1
ATOM 2116 C C . GLU A 1 268 ? -12.831 4.894 27.223 1.00 80.19 268 GLU A C 1
ATOM 2118 O O . GLU A 1 268 ? -12.985 5.974 27.791 1.00 80.19 268 GLU A O 1
ATOM 2123 N N . ALA A 1 269 ? -13.825 4.253 26.611 1.00 76.19 269 ALA A N 1
ATOM 2124 C CA . ALA A 1 269 ? -15.213 4.692 26.662 1.00 76.19 269 ALA A CA 1
ATOM 2125 C C . ALA A 1 269 ? -15.787 4.541 28.076 1.00 76.19 269 ALA A C 1
ATOM 2127 O O . ALA A 1 269 ? -16.279 5.517 28.637 1.00 76.19 269 ALA A O 1
ATOM 2128 N N . GLU A 1 270 ? -15.588 3.378 28.709 1.00 74.50 270 GLU A N 1
ATOM 2129 C CA . GLU A 1 270 ? -16.023 3.135 30.089 1.00 74.50 270 GLU A CA 1
ATOM 2130 C C . GLU A 1 270 ? -15.474 4.195 31.048 1.00 74.50 270 GLU A C 1
ATOM 2132 O O . GLU A 1 270 ? -16.223 4.743 31.845 1.00 74.50 270 GLU A O 1
ATOM 2137 N N . LYS A 1 271 ? -14.185 4.556 30.954 1.00 73.62 271 LYS A N 1
ATOM 2138 C CA . LYS A 1 271 ? -13.580 5.600 31.808 1.00 73.62 271 LYS A CA 1
ATOM 2139 C C . LYS A 1 271 ? -14.233 6.975 31.660 1.00 73.62 271 LYS A C 1
ATOM 2141 O O . LYS A 1 271 ? -14.124 7.777 32.585 1.00 73.62 271 LYS A O 1
ATOM 2146 N N . LYS A 1 272 ? -14.833 7.273 30.507 1.00 61.28 272 LYS A N 1
ATOM 2147 C CA . LYS A 1 272 ? -15.456 8.572 30.232 1.00 61.28 272 LYS A CA 1
ATOM 2148 C C . LYS A 1 272 ? -16.902 8.641 30.691 1.00 61.28 272 LYS A C 1
ATOM 2150 O O . LYS A 1 272 ? -17.296 9.701 31.146 1.00 61.28 272 LYS A O 1
ATOM 2155 N N . ASP A 1 273 ? -17.627 7.527 30.684 1.00 54.88 273 ASP A N 1
ATOM 2156 C CA . ASP A 1 273 ? -19.004 7.467 31.193 1.00 54.88 273 ASP A CA 1
ATOM 2157 C C . ASP A 1 273 ? -19.104 7.673 32.727 1.00 54.88 273 ASP A C 1
ATOM 2159 O O . ASP A 1 273 ? -20.193 7.903 33.253 1.00 54.88 273 ASP A O 1
ATOM 2163 N N . TRP A 1 274 ? -17.985 7.608 33.465 1.00 41.06 274 TRP A N 1
ATOM 2164 C CA . TRP A 1 274 ? -17.915 7.876 34.916 1.00 41.06 274 TRP A CA 1
ATOM 2165 C C . TRP A 1 274 ? -17.500 9.314 35.292 1.00 41.06 274 TRP A C 1
ATOM 2167 O O . TRP A 1 274 ? -17.437 9.615 36.490 1.00 41.06 274 TRP A O 1
ATOM 2177 N N . LEU A 1 275 ? -17.176 10.177 34.320 1.00 40.53 275 LEU A N 1
ATOM 2178 C CA . LEU A 1 275 ? -16.767 11.579 34.526 1.00 40.53 275 LEU A CA 1
ATOM 2179 C C . LEU A 1 275 ? -17.899 12.554 34.187 1.00 40.53 275 LEU A C 1
ATOM 2181 O O . LEU A 1 275 ? -18.004 13.567 34.917 1.00 40.53 275 LEU A O 1
#

Radius of gyration: 20.14 Å; Cα contacts (8 Å, |Δi|>4): 390; chains: 1; bounding box: 55×38×61 Å

Mean predicted aligned error: 10.15 Å

Foldseek 3Di:
DDDDPDQDPVDPVSPDPPPPDDDDPPPDPDDLPDDQDLVLLVVLVVVVVVVVPDDPPDPDQLLVLLLLLLVLLQRDSLVVLQAFPNDGSQLLQLVLVQLLVCLVVPVVQKDKDFQAPNDDDFLQVSQQVVCVVLVHQQGWDAPPPCRNVDHRQQFGMKMWGADPVRDFDTAIETEHEDTYDVCQVCLQSDDQVVVSVRIGPGATPDTYWFAYEYSADDDPVCVVVSCVSNPHYHYNVSSSVSRNPPDPVSSVSSNNRSVRSVVVSVVVSVVVVVD